Protein AF-A0A812LFG5-F1 (afdb_monomer_lite)

Structure (mmCIF, N/CA/C/O backbone):
data_AF-A0A812LFG5-F1
#
_entry.id   AF-A0A812LFG5-F1
#
loop_
_atom_site.group_PDB
_atom_site.id
_atom_site.type_symbol
_atom_site.label_atom_id
_atom_site.label_alt_id
_atom_site.label_comp_id
_atom_site.label_asym_id
_atom_site.label_entity_id
_atom_site.label_seq_id
_atom_site.pdbx_PDB_ins_code
_atom_site.Cartn_x
_atom_site.Cartn_y
_atom_site.Cartn_z
_atom_site.occupancy
_atom_site.B_iso_or_equiv
_atom_site.auth_seq_id
_atom_site.auth_comp_id
_atom_site.auth_asym_id
_atom_site.auth_atom_id
_atom_site.pdbx_PDB_model_num
ATOM 1 N N . MET A 1 1 ? -0.903 -11.755 11.082 1.00 55.03 1 MET A N 1
ATOM 2 C CA . MET A 1 1 ? -2.346 -11.405 11.137 1.00 55.03 1 MET A CA 1
ATOM 3 C C . MET A 1 1 ? -3.171 -12.310 12.060 1.00 55.03 1 MET A C 1
ATOM 5 O O . MET A 1 1 ? -3.897 -11.743 12.864 1.00 55.03 1 MET A O 1
ATOM 9 N N . CYS A 1 2 ? -3.079 -13.653 12.019 1.00 56.41 2 CYS A N 1
ATOM 10 C CA . CYS A 1 2 ? -3.835 -14.535 12.943 1.00 56.41 2 CYS A CA 1
ATOM 11 C C . CYS A 1 2 ? -3.569 -14.204 14.421 1.00 56.41 2 CYS A C 1
ATOM 13 O O . CYS A 1 2 ? -4.499 -13.906 15.158 1.00 56.41 2 CYS A O 1
ATOM 15 N N . VAL A 1 3 ? -2.292 -14.067 14.798 1.00 71.19 3 VAL A N 1
ATOM 16 C CA . VAL A 1 3 ? -1.872 -13.657 16.153 1.00 71.19 3 VAL A CA 1
ATOM 17 C C . VAL A 1 3 ? -2.497 -12.325 16.588 1.00 71.19 3 VAL A C 1
ATOM 19 O O . VAL A 1 3 ? -2.925 -12.183 17.729 1.00 71.19 3 VAL A O 1
ATOM 22 N N . ALA A 1 4 ? -2.606 -11.352 15.677 1.00 72.38 4 ALA A N 1
ATOM 23 C CA . ALA A 1 4 ? -3.245 -10.071 15.970 1.00 72.38 4 ALA A CA 1
ATOM 24 C C . ALA A 1 4 ? -4.768 -10.214 16.150 1.00 72.38 4 ALA A C 1
ATOM 26 O O . ALA A 1 4 ? -5.339 -9.564 17.025 1.00 72.38 4 ALA A O 1
ATOM 27 N N . ALA A 1 5 ? -5.424 -11.080 15.367 1.00 71.69 5 ALA A N 1
ATOM 28 C CA . ALA A 1 5 ? -6.842 -11.399 15.537 1.00 71.69 5 ALA A CA 1
ATOM 29 C C . ALA A 1 5 ? -7.100 -12.075 16.891 1.00 71.69 5 ALA A C 1
ATOM 31 O O . ALA A 1 5 ? -8.010 -11.676 17.614 1.00 71.69 5 ALA A O 1
ATOM 32 N N . ASP A 1 6 ? -6.282 -13.061 17.256 1.00 76.56 6 ASP A N 1
ATOM 33 C CA . ASP A 1 6 ? -6.432 -13.809 18.504 1.00 76.56 6 ASP A CA 1
ATOM 34 C C . ASP A 1 6 ? -6.095 -12.955 19.721 1.00 76.56 6 ASP A C 1
ATOM 36 O O . ASP A 1 6 ? -6.826 -12.989 20.709 1.00 76.56 6 ASP A O 1
ATOM 40 N N . GLY A 1 7 ? -5.057 -12.119 19.632 1.00 75.44 7 GLY A N 1
ATOM 41 C CA . GLY A 1 7 ? -4.744 -11.116 20.647 1.00 75.44 7 GLY A CA 1
ATOM 42 C C . GLY A 1 7 ? -5.908 -10.151 20.871 1.00 75.44 7 GLY A C 1
ATOM 43 O O . GLY A 1 7 ? -6.313 -9.932 22.010 1.00 75.44 7 GLY A O 1
ATOM 44 N N . TRP A 1 8 ? -6.517 -9.646 19.793 1.00 82.25 8 TRP A N 1
ATOM 45 C CA . TRP A 1 8 ? -7.682 -8.763 19.888 1.00 82.25 8 TRP A CA 1
ATOM 46 C C . TRP A 1 8 ? -8.909 -9.473 20.485 1.00 82.25 8 TRP A C 1
ATOM 48 O O . TRP A 1 8 ? -9.586 -8.913 21.346 1.00 82.25 8 TRP A O 1
ATOM 58 N N . ARG A 1 9 ? -9.192 -10.721 20.080 1.00 78.00 9 ARG A N 1
ATOM 59 C CA . ARG A 1 9 ? -10.303 -11.527 20.629 1.00 78.00 9 ARG A CA 1
ATOM 60 C C . ARG A 1 9 ? -10.118 -11.820 22.115 1.00 78.00 9 ARG A C 1
ATOM 62 O O . ARG A 1 9 ? -11.079 -11.700 22.876 1.00 78.00 9 ARG A O 1
ATOM 69 N N . LYS A 1 10 ? -8.896 -12.172 22.526 1.00 77.62 10 LYS A N 1
ATOM 70 C CA . LYS A 1 10 ? -8.537 -12.368 23.934 1.00 77.62 10 LYS A CA 1
ATOM 71 C C . LYS A 1 10 ? -8.778 -11.083 24.714 1.00 77.62 10 LYS A C 1
ATOM 73 O O . LYS A 1 10 ? -9.562 -11.116 25.649 1.00 77.62 10 LYS A O 1
ATOM 78 N N . LEU A 1 11 ? -8.239 -9.951 24.255 1.00 73.50 11 LEU A N 1
ATOM 79 C CA . LEU A 1 11 ? -8.391 -8.654 24.924 1.00 73.50 11 LEU A CA 1
ATOM 80 C C . LEU A 1 11 ? -9.858 -8.215 25.045 1.00 73.50 11 LEU A C 1
ATOM 82 O O . LEU A 1 11 ? -10.269 -7.740 26.095 1.00 73.50 11 LEU A O 1
ATOM 86 N N . LYS A 1 12 ? -10.679 -8.452 24.014 1.00 76.38 12 LYS A N 1
ATOM 87 C CA . LYS A 1 12 ? -12.131 -8.219 24.080 1.00 76.38 12 LYS A CA 1
ATOM 88 C C . LYS A 1 12 ? -12.819 -9.073 25.156 1.00 76.38 12 LYS A C 1
ATOM 90 O O . LYS A 1 12 ? -13.809 -8.631 25.729 1.00 76.38 12 LYS A O 1
ATOM 95 N N . THR A 1 13 ? -12.329 -10.289 25.390 1.00 76.00 13 THR A N 1
ATOM 96 C CA . THR A 1 13 ? -12.922 -11.246 26.336 1.00 76.00 13 THR A CA 1
ATOM 97 C C . THR A 1 13 ? -12.452 -10.995 27.768 1.00 76.00 13 THR A C 1
ATOM 99 O O . THR A 1 13 ? -13.263 -11.048 28.684 1.00 76.00 13 THR A O 1
ATOM 102 N N . THR A 1 14 ? -11.163 -10.707 27.973 1.00 75.38 14 THR A N 1
ATOM 103 C CA . THR A 1 14 ? -10.578 -10.510 29.308 1.00 75.38 14 THR A CA 1
ATOM 104 C C . THR A 1 14 ? -10.670 -9.071 29.803 1.00 75.38 14 THR A C 1
ATOM 106 O O . THR A 1 14 ? -10.939 -8.856 30.979 1.00 75.38 14 THR A O 1
ATOM 109 N N . GLU A 1 15 ? -10.449 -8.076 28.942 1.00 76.38 15 GLU A N 1
ATOM 110 C CA . GLU A 1 15 ? -10.321 -6.668 29.342 1.00 76.38 15 GLU A CA 1
ATOM 111 C C . GLU A 1 15 ? -10.946 -5.718 28.298 1.00 76.38 15 GLU A C 1
ATOM 113 O O . GLU A 1 15 ? -10.249 -4.899 27.690 1.00 76.38 15 GLU A O 1
ATOM 118 N N . PRO A 1 16 ? -12.276 -5.775 28.083 1.00 72.50 16 PRO A N 1
ATOM 119 C CA . PRO A 1 16 ? -12.941 -5.010 27.026 1.00 72.50 16 PRO A CA 1
ATOM 120 C C . PRO A 1 16 ? -12.757 -3.491 27.156 1.00 72.50 16 PRO A C 1
ATOM 122 O O . PRO A 1 16 ? -12.823 -2.787 26.154 1.00 72.50 16 PRO A O 1
ATOM 125 N N . GLN A 1 17 ? -12.485 -2.980 28.362 1.00 75.00 17 GLN A N 1
ATOM 126 C CA . GLN A 1 17 ? -12.254 -1.550 28.598 1.00 75.00 17 GLN A CA 1
ATOM 127 C C . GLN A 1 17 ? -10.927 -1.033 28.027 1.00 75.00 17 GLN A C 1
ATOM 129 O O . GLN A 1 17 ? -10.795 0.161 27.786 1.00 75.00 17 GLN A O 1
ATOM 134 N N . LYS A 1 18 ? -9.951 -1.915 27.770 1.00 72.94 18 LYS A N 1
ATOM 135 C CA . LYS A 1 18 ? -8.677 -1.542 27.131 1.00 72.94 18 LYS A CA 1
ATOM 136 C C . LYS A 1 18 ? -8.757 -1.550 25.602 1.00 72.94 18 LYS A C 1
ATOM 138 O O . LYS A 1 18 ? -7.762 -1.288 24.930 1.00 72.94 18 LYS A O 1
ATOM 143 N N . LEU A 1 19 ? -9.920 -1.885 25.041 1.00 70.31 19 LEU A N 1
ATOM 144 C CA . LEU A 1 19 ? -10.122 -1.978 23.605 1.00 70.31 19 LEU A CA 1
ATOM 145 C C . LEU A 1 19 ? -10.311 -0.577 23.008 1.00 70.31 19 LEU A C 1
ATOM 147 O O . LEU A 1 19 ? -11.408 -0.030 22.991 1.00 70.31 19 LEU A O 1
ATOM 151 N N . ASP A 1 20 ? -9.225 -0.009 22.497 1.00 73.00 20 ASP A N 1
ATOM 152 C CA . ASP A 1 20 ? -9.197 1.338 21.921 1.00 73.00 20 ASP A CA 1
ATOM 153 C C . ASP A 1 20 ? -9.770 1.413 20.495 1.00 73.00 20 ASP A C 1
ATOM 155 O O . ASP A 1 20 ? -10.145 2.486 20.021 1.00 73.00 20 ASP A O 1
ATOM 159 N N . ARG A 1 21 ? -9.841 0.277 19.787 1.00 77.44 21 ARG A N 1
ATOM 160 C CA . ARG A 1 21 ? -10.231 0.233 18.371 1.00 77.44 21 ARG A CA 1
ATOM 161 C C . ARG A 1 21 ? -10.881 -1.088 17.942 1.00 77.44 21 ARG A C 1
ATOM 163 O O . ARG A 1 21 ? -10.607 -2.151 18.511 1.00 77.44 21 ARG A O 1
ATOM 170 N N . PRO A 1 22 ? -11.716 -1.067 16.885 1.00 85.31 22 PRO A N 1
ATOM 171 C CA . PRO A 1 22 ? -12.345 -2.275 16.363 1.00 85.31 22 PRO A CA 1
ATOM 172 C C . PRO A 1 22 ? -11.326 -3.204 15.678 1.00 85.31 22 PRO A C 1
ATOM 174 O O . PRO A 1 22 ? -10.362 -2.740 15.071 1.00 85.31 22 PRO A O 1
ATOM 177 N N . MET A 1 23 ? -11.599 -4.517 15.674 1.00 85.81 23 MET A N 1
ATOM 178 C CA . MET A 1 23 ? -10.713 -5.558 15.116 1.00 85.81 23 MET A CA 1
ATOM 179 C C . MET A 1 23 ? -10.249 -5.255 13.688 1.00 85.81 23 MET A C 1
ATOM 181 O O . MET A 1 23 ? -9.087 -5.465 13.352 1.00 85.81 23 MET A O 1
ATOM 185 N N . ARG A 1 24 ? -11.151 -4.717 12.855 1.00 89.56 24 ARG A N 1
ATOM 186 C CA . ARG A 1 24 ? -10.855 -4.316 11.472 1.00 89.56 24 ARG A CA 1
ATOM 187 C C . ARG A 1 24 ? -9.682 -3.335 11.390 1.00 89.56 24 ARG A C 1
ATOM 189 O O . ARG A 1 24 ? -8.804 -3.516 10.556 1.00 89.56 24 ARG A O 1
ATOM 196 N N . ALA A 1 25 ? -9.637 -2.346 12.284 1.00 91.00 25 ALA A N 1
ATOM 197 C CA . ALA A 1 25 ? -8.566 -1.359 12.328 1.00 91.00 25 ALA A CA 1
ATOM 198 C C . ALA A 1 25 ? -7.270 -1.990 12.852 1.00 91.00 25 ALA A C 1
ATOM 200 O O . ALA A 1 25 ? -6.209 -1.749 12.290 1.00 91.00 25 ALA A O 1
ATOM 201 N N . SER A 1 26 ? -7.342 -2.855 13.870 1.00 89.12 26 SER A N 1
ATOM 202 C CA . SER A 1 26 ? -6.165 -3.564 14.392 1.00 89.12 26 SER A CA 1
ATOM 203 C C . SER A 1 26 ? -5.504 -4.465 13.346 1.00 89.12 26 SER A C 1
ATOM 205 O O . SER A 1 26 ? -4.283 -4.449 13.209 1.00 89.12 26 SER A O 1
ATOM 207 N N . LEU A 1 27 ? -6.294 -5.227 12.582 1.00 90.69 27 LEU A N 1
ATOM 208 C CA . LEU A 1 27 ? -5.778 -6.094 11.519 1.00 90.69 27 LEU A CA 1
ATOM 209 C C . LEU A 1 27 ? -5.175 -5.286 10.369 1.00 90.69 27 LEU A C 1
ATOM 211 O O . LEU A 1 27 ? -4.102 -5.635 9.882 1.00 90.69 27 LEU A O 1
ATOM 215 N N . PHE A 1 28 ? -5.831 -4.192 9.979 1.00 93.88 28 PHE A N 1
ATOM 216 C CA . PHE A 1 28 ? -5.330 -3.285 8.951 1.00 93.88 28 PHE A CA 1
ATOM 217 C C . PHE A 1 28 ? -3.993 -2.656 9.371 1.00 93.88 28 PHE A C 1
ATOM 219 O O . PHE A 1 28 ? -3.032 -2.685 8.607 1.00 93.88 28 PHE A O 1
ATOM 226 N N . VAL A 1 29 ? -3.899 -2.165 10.614 1.00 93.19 29 VAL A N 1
ATOM 227 C CA . VAL A 1 29 ? -2.646 -1.639 11.179 1.00 93.19 29 VAL A CA 1
ATOM 228 C C . VAL A 1 29 ? -1.560 -2.707 11.187 1.00 93.19 29 VAL A C 1
ATOM 230 O O . VAL A 1 29 ? -0.458 -2.439 10.727 1.00 93.19 29 VAL A O 1
ATOM 233 N N . CYS A 1 30 ? -1.862 -3.921 11.655 1.00 91.62 30 CYS A N 1
ATOM 234 C CA . CYS A 1 30 ? -0.898 -5.022 11.677 1.00 91.62 30 CYS A CA 1
ATOM 235 C C . CYS A 1 30 ? -0.336 -5.320 10.280 1.00 91.62 30 CYS A C 1
ATOM 237 O O . CYS A 1 30 ? 0.871 -5.478 10.135 1.00 91.62 30 CYS A O 1
ATOM 239 N N . PHE A 1 31 ? -1.191 -5.356 9.255 1.00 94.31 31 PHE A N 1
ATOM 240 C CA . PHE A 1 31 ? -0.769 -5.621 7.883 1.00 94.31 31 PHE A CA 1
ATOM 241 C C . PHE A 1 31 ? 0.147 -4.522 7.321 1.00 94.31 31 PHE A C 1
ATOM 243 O O . PHE A 1 31 ? 1.245 -4.810 6.850 1.00 94.31 31 PHE A O 1
ATOM 250 N N . PHE A 1 32 ? -0.278 -3.257 7.382 1.00 96.69 32 PHE A N 1
ATOM 251 C CA . PHE A 1 32 ? 0.490 -2.164 6.777 1.00 96.69 32 PHE A CA 1
ATOM 252 C C . PHE A 1 32 ? 1.727 -1.768 7.596 1.00 96.69 32 PHE A C 1
ATOM 254 O O . PHE A 1 32 ? 2.712 -1.322 7.012 1.00 96.69 32 PHE A O 1
ATOM 261 N N . ALA A 1 33 ? 1.725 -1.981 8.916 1.00 95.31 33 ALA A N 1
ATOM 262 C CA . ALA A 1 33 ? 2.919 -1.811 9.744 1.00 95.31 33 ALA A CA 1
ATOM 263 C C . ALA A 1 33 ? 3.983 -2.875 9.431 1.00 95.31 33 ALA A C 1
ATOM 265 O O . ALA A 1 33 ? 5.165 -2.548 9.371 1.00 95.31 33 ALA A O 1
ATOM 266 N N . GLU A 1 34 ? 3.574 -4.120 9.166 1.00 95.75 34 GLU A N 1
ATOM 267 C CA . GLU A 1 34 ? 4.489 -5.180 8.724 1.00 95.75 34 GLU A CA 1
ATOM 268 C C . GLU A 1 34 ? 5.135 -4.830 7.377 1.00 95.75 34 GLU A C 1
ATOM 270 O O . GLU A 1 34 ? 6.352 -4.928 7.225 1.00 95.75 34 GLU A O 1
ATOM 275 N N . LEU A 1 35 ? 4.346 -4.351 6.408 1.00 97.25 35 LEU A N 1
ATOM 276 C CA . LEU A 1 35 ? 4.882 -3.880 5.129 1.00 97.25 35 LEU A CA 1
ATOM 277 C C . LEU A 1 35 ? 5.872 -2.721 5.316 1.00 97.25 35 LEU A C 1
ATOM 279 O O . LEU A 1 35 ? 6.956 -2.737 4.734 1.00 97.25 35 LEU A O 1
ATOM 283 N N . GLN A 1 36 ? 5.530 -1.742 6.160 1.00 97.06 36 GLN A N 1
ATOM 284 C CA . GLN A 1 36 ? 6.410 -0.616 6.473 1.00 97.06 36 GLN A CA 1
ATOM 285 C C . GLN A 1 36 ? 7.735 -1.082 7.097 1.00 97.06 36 GLN A C 1
ATOM 287 O O . GLN A 1 36 ? 8.798 -0.578 6.732 1.00 97.06 36 GLN A O 1
ATOM 292 N N . ALA A 1 37 ? 7.685 -2.051 8.015 1.00 96.12 37 ALA A N 1
ATOM 293 C CA . ALA A 1 37 ? 8.871 -2.630 8.637 1.00 96.12 37 ALA A CA 1
ATOM 294 C C . ALA A 1 37 ? 9.760 -3.352 7.612 1.00 96.12 37 ALA A C 1
ATOM 296 O O . ALA A 1 37 ? 10.973 -3.141 7.605 1.00 96.12 37 ALA A O 1
ATOM 297 N N . ARG A 1 38 ? 9.170 -4.143 6.702 1.00 96.38 38 ARG A N 1
ATOM 298 C CA . ARG A 1 38 ? 9.920 -4.840 5.642 1.00 96.38 38 ARG A CA 1
ATOM 299 C C . ARG A 1 38 ? 10.579 -3.882 4.658 1.00 96.38 38 AR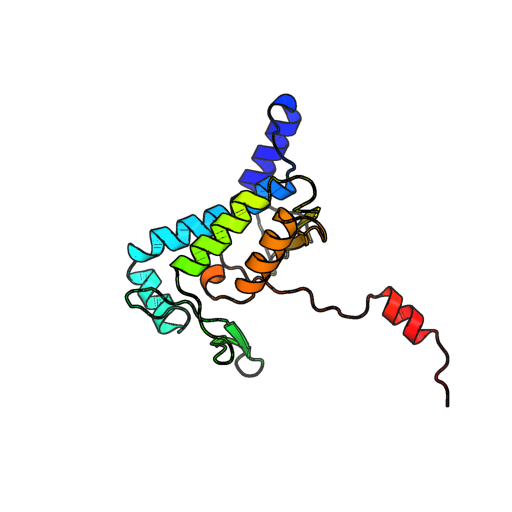G A C 1
ATOM 301 O O . ARG A 1 38 ? 11.730 -4.112 4.311 1.00 96.38 38 ARG A O 1
ATOM 308 N N . LEU A 1 39 ? 9.893 -2.809 4.260 1.00 95.56 39 LEU A N 1
ATOM 309 C CA . LEU A 1 39 ? 10.467 -1.771 3.395 1.00 95.56 39 LEU A CA 1
ATOM 310 C C . LEU A 1 39 ? 11.703 -1.129 4.030 1.00 95.56 39 LEU A C 1
ATOM 312 O O . LEU A 1 39 ? 12.751 -1.059 3.400 1.00 95.56 39 LEU A O 1
ATOM 316 N N . ARG A 1 40 ? 11.608 -0.727 5.303 1.00 94.88 40 ARG A N 1
ATOM 317 C CA . ARG A 1 40 ? 12.735 -0.116 6.028 1.00 94.88 40 ARG A CA 1
ATOM 318 C C . ARG A 1 40 ? 13.908 -1.075 6.219 1.00 94.88 40 ARG A C 1
ATOM 320 O O . ARG A 1 40 ? 15.054 -0.654 6.158 1.00 94.88 40 ARG A O 1
ATOM 327 N N . ALA A 1 41 ? 13.632 -2.356 6.449 1.00 94.06 41 ALA A N 1
ATOM 328 C CA . ALA A 1 41 ? 14.673 -3.366 6.617 1.00 94.06 41 ALA A CA 1
ATOM 329 C C . ALA A 1 41 ? 15.315 -3.803 5.287 1.00 94.06 41 ALA A C 1
ATOM 331 O O . ALA A 1 41 ? 16.375 -4.426 5.309 1.00 94.06 41 ALA A O 1
ATOM 332 N N . LEU A 1 42 ? 14.699 -3.500 4.139 1.00 91.56 42 LEU A N 1
ATOM 333 C CA . LEU A 1 42 ? 15.154 -3.990 2.838 1.00 91.56 42 LEU A CA 1
ATOM 334 C C . LEU A 1 42 ? 16.542 -3.458 2.465 1.00 91.56 42 LEU A C 1
ATOM 336 O O . LEU A 1 42 ? 17.337 -4.192 1.894 1.00 91.56 42 LEU A O 1
ATOM 340 N N . GLU A 1 43 ? 16.859 -2.218 2.844 1.00 83.25 43 GLU A N 1
ATOM 341 C CA . GLU A 1 43 ? 18.160 -1.592 2.559 1.00 83.25 43 GLU A CA 1
ATOM 342 C C . GLU A 1 43 ? 19.338 -2.365 3.175 1.00 83.25 43 GLU A C 1
ATOM 344 O O . GLU A 1 43 ? 20.432 -2.360 2.623 1.00 83.25 43 GLU A O 1
ATOM 349 N N . SER A 1 44 ? 19.105 -3.086 4.276 1.00 87.75 44 SER A N 1
ATOM 350 C CA . SER A 1 44 ? 20.108 -3.947 4.923 1.00 87.75 44 SER A CA 1
ATOM 351 C C . SER A 1 44 ? 20.185 -5.379 4.372 1.00 87.75 44 SER A C 1
ATOM 353 O O . SER A 1 44 ? 20.969 -6.181 4.875 1.00 87.75 44 SER A O 1
A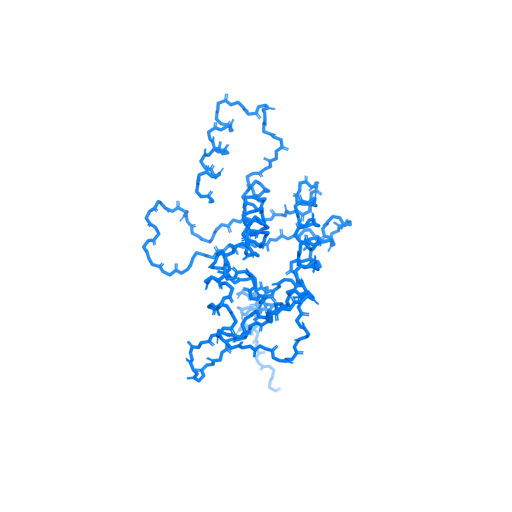TOM 355 N N . LYS A 1 45 ? 19.367 -5.733 3.372 1.00 91.75 45 LYS A N 1
ATOM 356 C CA . LYS A 1 45 ? 19.242 -7.099 2.839 1.00 91.75 45 LYS A CA 1
ATOM 357 C C . LYS A 1 45 ? 19.593 -7.154 1.355 1.00 91.75 45 LYS A C 1
ATOM 359 O O . LYS A 1 45 ? 18.714 -7.258 0.500 1.00 91.75 45 LYS A O 1
ATOM 364 N N . ASP A 1 46 ? 20.888 -7.126 1.053 1.00 90.06 46 ASP A N 1
ATOM 365 C CA . ASP A 1 46 ? 21.379 -7.091 -0.330 1.00 90.06 46 ASP A CA 1
ATOM 366 C C . ASP A 1 46 ? 20.881 -8.260 -1.196 1.00 90.06 46 ASP A C 1
ATOM 368 O O . ASP A 1 46 ? 20.556 -8.048 -2.362 1.00 90.06 46 ASP A O 1
ATOM 372 N N . GLU A 1 47 ? 20.752 -9.471 -0.641 1.00 92.62 47 GLU A N 1
ATOM 373 C CA . GLU A 1 47 ? 20.221 -10.624 -1.385 1.00 92.62 47 GLU A CA 1
ATOM 374 C C . GLU A 1 47 ? 18.758 -10.437 -1.809 1.00 92.62 47 GLU A C 1
ATOM 376 O O . GLU A 1 47 ? 18.379 -10.810 -2.920 1.00 92.62 47 GLU A O 1
ATOM 381 N N . ASP A 1 48 ? 17.928 -9.859 -0.937 1.00 91.94 48 ASP A N 1
ATOM 382 C CA . ASP A 1 48 ? 16.521 -9.591 -1.242 1.00 91.94 48 ASP A CA 1
ATOM 383 C C . ASP A 1 48 ? 16.413 -8.460 -2.272 1.00 91.94 48 ASP A C 1
ATOM 385 O O . ASP A 1 48 ? 15.642 -8.561 -3.226 1.00 91.94 48 ASP A O 1
ATOM 389 N N . VAL A 1 49 ? 17.236 -7.414 -2.135 1.00 94.38 49 VAL A N 1
ATOM 390 C CA . VAL A 1 49 ? 17.328 -6.322 -3.116 1.00 94.38 49 VAL A CA 1
ATOM 391 C C . VAL A 1 49 ? 17.740 -6.853 -4.490 1.00 94.38 49 VAL A C 1
ATOM 393 O O . VAL A 1 49 ? 17.120 -6.481 -5.487 1.00 94.38 49 VAL A O 1
ATOM 396 N N . ALA A 1 50 ? 18.744 -7.732 -4.556 1.00 94.69 50 ALA A N 1
ATOM 397 C CA . ALA A 1 50 ? 19.208 -8.328 -5.806 1.00 94.69 50 ALA A CA 1
ATOM 398 C C . ALA A 1 50 ? 18.086 -9.117 -6.494 1.00 94.69 50 ALA A C 1
ATOM 400 O O . ALA A 1 50 ? 17.762 -8.831 -7.641 1.00 94.69 50 ALA A O 1
ATOM 401 N N . LYS A 1 51 ? 17.394 -10.003 -5.763 1.00 94.62 51 LYS A N 1
ATOM 402 C CA . LYS A 1 51 ? 16.255 -10.773 -6.299 1.00 94.62 51 LYS A CA 1
ATOM 403 C C . LYS A 1 51 ? 15.144 -9.874 -6.844 1.00 94.62 51 LYS A C 1
ATOM 405 O O . LYS A 1 51 ? 14.607 -10.131 -7.916 1.00 94.62 51 LYS A O 1
ATOM 410 N N . LEU A 1 52 ? 14.783 -8.816 -6.116 1.00 95.19 52 LEU A N 1
ATOM 411 C CA . LEU A 1 52 ? 13.745 -7.874 -6.552 1.00 95.19 52 LEU A CA 1
ATOM 412 C C . LEU A 1 52 ? 14.174 -7.056 -7.778 1.00 95.19 52 LEU A C 1
ATOM 414 O O . LEU A 1 52 ? 13.325 -6.689 -8.592 1.00 95.19 52 LEU A O 1
ATOM 418 N N . THR A 1 53 ? 15.474 -6.789 -7.907 1.00 95.62 53 THR A N 1
ATOM 419 C CA . THR A 1 53 ? 16.055 -6.104 -9.066 1.00 95.62 53 THR A CA 1
ATOM 420 C C . THR A 1 53 ? 16.075 -7.016 -10.290 1.00 95.62 53 THR A C 1
ATOM 422 O O . THR A 1 53 ? 15.650 -6.588 -11.360 1.00 95.62 53 THR A O 1
ATOM 425 N N . ASP A 1 54 ? 16.456 -8.286 -10.129 1.00 95.00 54 ASP A N 1
ATOM 426 C CA . ASP A 1 54 ? 16.437 -9.293 -11.200 1.00 95.00 54 ASP A CA 1
ATOM 427 C C . ASP A 1 54 ? 15.018 -9.521 -11.746 1.00 95.00 54 ASP A C 1
ATOM 429 O O . ASP A 1 54 ? 14.822 -9.712 -12.945 1.00 95.00 54 ASP A O 1
ATOM 433 N N . LEU A 1 55 ? 14.005 -9.440 -10.876 1.00 93.75 55 LEU A N 1
ATOM 434 C CA . LEU A 1 55 ? 12.590 -9.492 -11.258 1.00 93.75 55 LEU A CA 1
ATOM 435 C C . LEU A 1 55 ? 12.079 -8.192 -11.912 1.00 93.75 55 LEU A C 1
ATOM 437 O O . LEU A 1 55 ? 10.942 -8.147 -12.386 1.00 93.75 55 LEU A O 1
ATOM 441 N N . GLY A 1 56 ? 12.874 -7.118 -11.909 1.00 94.44 56 GLY A N 1
ATOM 442 C CA . GLY A 1 56 ? 12.494 -5.792 -12.407 1.00 94.44 56 GLY A CA 1
ATOM 443 C C . GLY A 1 56 ? 11.470 -5.059 -11.532 1.00 94.44 56 GLY A C 1
ATOM 444 O O . GLY A 1 56 ? 10.865 -4.081 -11.964 1.00 94.44 56 GLY A O 1
ATOM 445 N N . TRP A 1 57 ? 11.226 -5.529 -10.308 1.00 95.88 57 TRP A N 1
ATOM 446 C CA . TRP A 1 57 ? 10.227 -4.960 -9.392 1.00 95.88 57 TRP A CA 1
ATOM 447 C C . TRP A 1 57 ? 10.747 -3.726 -8.656 1.00 95.88 57 TRP A C 1
ATOM 449 O O . TRP A 1 57 ? 9.973 -2.826 -8.317 1.00 95.88 57 TRP A O 1
ATOM 459 N N . LEU A 1 58 ? 12.056 -3.702 -8.428 1.00 96.44 58 LEU A N 1
ATOM 460 C CA . LEU A 1 58 ? 12.792 -2.649 -7.751 1.00 96.44 58 LEU A CA 1
ATOM 461 C C . LEU A 1 58 ? 13.948 -2.201 -8.648 1.00 96.44 58 LEU A C 1
ATOM 463 O O . LEU A 1 58 ? 14.722 -3.029 -9.115 1.00 96.44 58 LEU A O 1
ATOM 467 N N . ALA A 1 59 ? 14.111 -0.898 -8.834 1.00 94.62 59 ALA A N 1
ATOM 468 C CA . ALA A 1 59 ? 15.342 -0.331 -9.365 1.00 94.62 59 ALA A CA 1
ATOM 469 C C . ALA A 1 59 ? 16.233 0.126 -8.198 1.00 94.62 59 ALA A C 1
ATOM 471 O O . ALA A 1 59 ? 15.838 0.983 -7.397 1.00 94.62 59 ALA A O 1
ATOM 472 N N . LYS A 1 60 ? 17.435 -0.461 -8.097 1.00 87.50 60 LYS A N 1
ATOM 473 C CA . LYS A 1 60 ? 18.451 -0.095 -7.098 1.00 87.50 60 LYS A CA 1
ATOM 474 C C . LYS A 1 60 ? 19.091 1.244 -7.494 1.00 87.50 60 LYS A C 1
ATOM 476 O O . LYS A 1 60 ? 19.693 1.359 -8.555 1.00 87.50 60 LYS A O 1
ATOM 481 N N . GLY A 1 61 ? 18.974 2.249 -6.633 1.00 80.19 61 GLY A N 1
ATOM 482 C CA . GLY A 1 61 ? 19.564 3.581 -6.799 1.00 80.19 61 GLY A CA 1
ATOM 483 C C . GLY A 1 61 ? 19.204 4.481 -5.612 1.00 80.19 61 GLY A C 1
ATOM 484 O O . GLY A 1 61 ? 18.393 4.077 -4.786 1.00 80.19 61 GLY A O 1
ATOM 485 N N . PRO A 1 62 ? 19.803 5.670 -5.456 1.00 80.50 62 PRO A N 1
ATOM 486 C CA . PRO A 1 62 ? 19.300 6.681 -4.535 1.00 80.50 62 PRO A CA 1
ATOM 487 C C . PRO A 1 62 ? 18.322 7.609 -5.288 1.00 80.50 62 PRO A C 1
ATOM 489 O O . PRO A 1 62 ? 18.783 8.452 -6.058 1.00 80.50 62 PRO A O 1
ATOM 492 N N . PRO A 1 63 ? 16.990 7.500 -5.104 1.00 88.69 63 PRO A N 1
ATOM 493 C CA . PRO A 1 63 ? 16.252 6.626 -4.182 1.00 88.69 63 PRO A CA 1
ATOM 494 C C . PRO A 1 63 ? 15.888 5.252 -4.776 1.00 88.69 63 PRO A C 1
ATOM 496 O O . PRO A 1 63 ? 15.894 5.068 -5.991 1.00 88.69 63 PRO A O 1
ATOM 499 N N . PHE A 1 64 ? 15.524 4.294 -3.913 1.00 94.56 64 PHE A N 1
ATOM 500 C CA . PHE A 1 64 ? 14.884 3.043 -4.335 1.00 94.56 64 PHE A CA 1
ATOM 501 C C . PHE A 1 64 ? 13.550 3.347 -5.012 1.00 94.56 64 PHE A C 1
ATOM 503 O O . PHE A 1 64 ? 12.743 4.112 -4.474 1.00 94.56 64 PHE A O 1
ATOM 510 N N . VAL A 1 65 ? 13.314 2.726 -6.168 1.00 97.00 65 VAL A N 1
ATOM 511 C CA . VAL A 1 65 ? 12.133 2.967 -7.005 1.00 97.00 65 VAL A CA 1
ATOM 512 C C . VAL A 1 65 ? 11.408 1.652 -7.287 1.00 97.00 65 VAL A C 1
ATOM 514 O O . VAL A 1 65 ? 12.002 0.689 -7.761 1.00 97.00 65 VAL A O 1
ATOM 517 N N . TRP A 1 66 ? 10.110 1.621 -7.000 1.00 97.88 66 TRP A N 1
ATOM 518 C CA . TRP A 1 66 ? 9.246 0.448 -7.054 1.00 97.88 66 TRP A CA 1
ATOM 519 C C . TRP A 1 66 ? 8.273 0.522 -8.222 1.00 97.88 66 TRP A C 1
ATOM 521 O O . TRP A 1 66 ? 7.442 1.434 -8.311 1.00 97.88 66 TRP A O 1
ATOM 531 N N . HIS A 1 67 ? 8.328 -0.487 -9.081 1.00 98.00 67 HIS A N 1
ATOM 532 C CA . HIS A 1 67 ? 7.478 -0.577 -10.257 1.00 98.00 67 HIS A CA 1
ATOM 533 C C . HIS A 1 67 ? 6.069 -1.081 -9.930 1.00 98.00 67 HIS A C 1
ATOM 535 O O . HIS A 1 67 ? 5.809 -1.702 -8.896 1.00 98.00 67 HIS A O 1
ATOM 541 N N . PHE A 1 68 ? 5.135 -0.811 -10.839 1.00 97.88 68 PHE A N 1
ATOM 542 C CA . PHE A 1 68 ? 3.810 -1.417 -10.818 1.00 97.88 68 PHE A CA 1
ATOM 543 C C . PHE A 1 68 ? 3.821 -2.725 -11.596 1.00 97.88 68 PHE A C 1
ATOM 545 O O . PHE A 1 68 ? 4.601 -2.895 -12.529 1.00 97.88 68 PHE A O 1
ATOM 552 N N . LEU A 1 69 ? 2.945 -3.647 -11.209 1.00 96.44 69 LEU A N 1
ATOM 553 C CA . LEU A 1 69 ? 2.807 -4.950 -11.841 1.00 96.44 69 LEU A CA 1
ATOM 554 C C . LEU A 1 69 ? 1.459 -5.063 -12.548 1.00 96.44 69 LEU A C 1
ATOM 556 O O . LEU A 1 69 ? 0.432 -4.601 -12.048 1.00 96.44 69 LEU A O 1
ATOM 560 N N . LYS A 1 70 ? 1.439 -5.760 -13.677 1.00 94.44 70 LYS A N 1
ATOM 561 C CA . LYS A 1 70 ? 0.214 -6.201 -14.341 1.00 94.44 70 LYS A CA 1
ATOM 562 C C . LYS A 1 70 ? 0.304 -7.684 -14.651 1.00 94.44 70 LYS A C 1
ATOM 564 O O . LYS A 1 70 ? 1.379 -8.212 -14.916 1.00 94.44 70 LYS A O 1
ATOM 569 N N . TRP A 1 71 ? -0.845 -8.345 -14.616 1.00 91.12 71 TRP A N 1
ATOM 570 C CA . TRP A 1 71 ? -0.941 -9.732 -15.041 1.00 91.12 71 TRP A CA 1
ATOM 571 C C . TRP A 1 71 ? -0.824 -9.816 -16.559 1.00 91.12 71 TRP A C 1
ATOM 573 O O . TRP A 1 71 ? -1.587 -9.156 -17.269 1.00 91.12 71 TRP A O 1
ATOM 583 N N . ASP A 1 72 ? 0.097 -10.643 -17.035 1.00 91.94 72 ASP A N 1
ATOM 584 C CA . ASP A 1 72 ? 0.177 -11.040 -18.429 1.00 91.94 72 ASP A CA 1
ATOM 585 C C . ASP A 1 72 ? -0.390 -12.453 -18.609 1.00 91.94 72 ASP A C 1
ATOM 587 O O . ASP A 1 72 ? 0.078 -13.425 -18.015 1.00 91.94 72 ASP A O 1
ATOM 591 N N . ALA A 1 73 ? -1.423 -12.56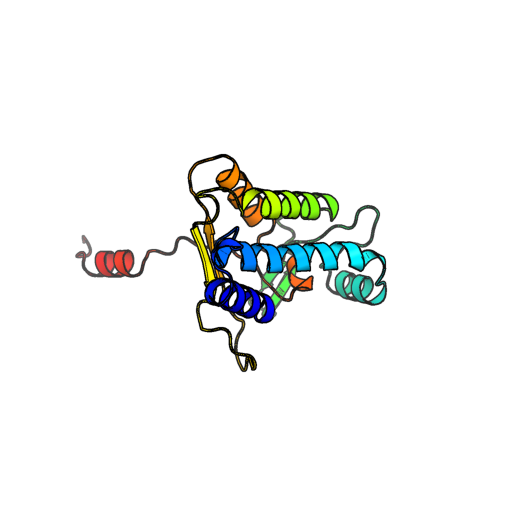5 -19.445 1.00 91.25 73 ALA A N 1
ATOM 592 C CA . ALA A 1 73 ? -2.108 -13.830 -19.682 1.00 91.25 73 ALA A CA 1
ATOM 593 C C . ALA A 1 73 ? -1.280 -14.801 -20.534 1.00 91.25 73 ALA A C 1
ATOM 595 O O . ALA A 1 73 ? -1.490 -16.007 -20.426 1.00 91.25 73 ALA A O 1
ATOM 596 N N . ALA A 1 74 ? -0.352 -14.310 -21.361 1.00 91.75 74 ALA A N 1
ATOM 597 C CA . ALA A 1 74 ? 0.476 -15.171 -22.200 1.00 91.75 74 ALA A CA 1
ATOM 598 C C . ALA A 1 74 ? 1.543 -15.902 -21.373 1.00 91.75 74 ALA A C 1
ATOM 600 O O . ALA A 1 74 ? 1.667 -17.120 -21.460 1.00 91.75 74 ALA A O 1
ATOM 601 N N . SER A 1 75 ? 2.267 -15.170 -20.524 1.00 88.94 75 SER A N 1
ATOM 602 C CA . SER A 1 75 ? 3.276 -15.733 -19.616 1.00 88.94 75 SER A CA 1
ATOM 603 C C . SER A 1 75 ? 2.708 -16.303 -18.316 1.00 88.94 75 SER A C 1
ATOM 605 O O . SER A 1 75 ? 3.457 -16.912 -17.556 1.00 88.94 75 SER A O 1
ATOM 607 N N . GLN A 1 76 ? 1.409 -16.106 -18.043 1.00 88.94 76 GLN A N 1
ATOM 608 C CA . GLN A 1 76 ? 0.760 -16.484 -16.780 1.00 88.94 76 GLN A CA 1
ATOM 609 C C . GLN A 1 76 ? 1.546 -15.960 -15.567 1.00 88.94 76 GLN A C 1
ATOM 611 O O . GLN A 1 76 ? 1.769 -16.668 -14.582 1.00 88.94 76 GLN A O 1
ATOM 616 N N . SER A 1 77 ? 2.009 -14.712 -15.659 1.00 88.25 77 SER A N 1
ATOM 617 C CA . SER A 1 77 ? 2.881 -14.113 -14.655 1.00 88.25 77 SER A CA 1
ATOM 618 C C . SER A 1 77 ? 2.619 -12.618 -14.477 1.00 88.25 77 SER A C 1
ATOM 620 O O . SER A 1 77 ? 1.987 -11.961 -15.307 1.00 88.25 77 SER A O 1
ATOM 622 N N . ASN A 1 78 ? 3.081 -12.069 -13.351 1.00 90.00 78 ASN A N 1
ATOM 623 C CA . ASN A 1 78 ? 3.108 -10.624 -13.158 1.00 90.00 78 ASN A CA 1
ATOM 624 C C . ASN A 1 78 ? 4.341 -10.045 -13.854 1.00 90.00 78 ASN A C 1
ATOM 626 O O . ASN A 1 78 ? 5.466 -10.391 -13.502 1.00 90.00 78 ASN A O 1
ATOM 630 N N . ILE A 1 79 ? 4.112 -9.116 -14.775 1.00 93.94 79 ILE A N 1
ATOM 631 C CA . ILE A 1 79 ? 5.156 -8.355 -15.462 1.00 93.94 79 ILE A CA 1
ATOM 632 C C . ILE A 1 79 ? 5.109 -6.886 -15.042 1.00 93.94 79 ILE A C 1
ATOM 634 O O . ILE A 1 79 ? 4.087 -6.400 -14.549 1.00 93.94 79 ILE A O 1
ATOM 638 N N . VAL A 1 80 ? 6.201 -6.161 -15.270 1.00 96.19 80 VAL A N 1
ATOM 639 C CA . VAL A 1 80 ? 6.267 -4.718 -15.019 1.00 96.19 80 VAL A CA 1
ATOM 640 C C . VAL A 1 80 ? 5.274 -3.970 -15.915 1.00 96.19 80 VAL A C 1
ATOM 642 O O . VAL A 1 80 ? 5.224 -4.149 -17.135 1.00 96.19 80 VAL A O 1
ATOM 645 N N . ASP A 1 81 ? 4.467 -3.111 -15.301 1.00 95.88 81 ASP A N 1
ATOM 646 C CA . ASP A 1 81 ? 3.554 -2.205 -15.982 1.00 95.88 81 ASP A CA 1
ATOM 647 C C . ASP A 1 81 ? 4.243 -0.869 -16.269 1.00 95.88 81 ASP A C 1
ATOM 649 O O . ASP A 1 81 ? 4.274 0.034 -15.435 1.00 95.88 81 ASP A O 1
ATOM 653 N N . THR A 1 82 ? 4.771 -0.734 -17.483 1.00 93.81 82 THR A N 1
ATOM 654 C CA . THR A 1 82 ? 5.439 0.485 -17.959 1.00 93.81 82 THR A CA 1
ATOM 655 C C . THR A 1 82 ? 4.483 1.650 -18.239 1.00 93.81 82 THR A C 1
ATOM 657 O O . THR A 1 82 ? 4.946 2.749 -18.528 1.00 93.81 82 THR A O 1
ATOM 660 N N . SER A 1 83 ? 3.160 1.448 -18.152 1.00 94.31 83 SER A N 1
ATOM 661 C CA . SER A 1 83 ? 2.174 2.520 -18.358 1.00 94.31 83 SER A CA 1
ATOM 662 C C . SER A 1 83 ? 2.013 3.446 -17.148 1.00 94.31 83 SER A C 1
ATOM 664 O O . SER A 1 83 ? 1.406 4.511 -17.267 1.00 94.31 83 SER A O 1
ATOM 666 N N . LYS A 1 84 ? 2.550 3.055 -15.985 1.00 92.81 84 LYS A N 1
ATOM 667 C CA . LYS A 1 84 ? 2.481 3.825 -14.742 1.00 92.81 84 LYS A CA 1
ATOM 668 C C . LYS A 1 84 ? 3.879 4.261 -14.313 1.00 92.81 84 LYS A C 1
ATOM 670 O O . LYS A 1 84 ? 4.788 3.427 -14.315 1.00 92.81 84 LYS A O 1
ATOM 675 N N . PRO A 1 85 ? 4.062 5.526 -13.899 1.00 95.12 85 PRO A N 1
ATOM 676 C CA . PRO A 1 85 ? 5.315 5.933 -13.286 1.00 95.12 85 PRO A CA 1
ATOM 677 C C . PRO A 1 85 ? 5.517 5.136 -11.988 1.00 95.12 85 PRO A C 1
ATOM 679 O O . PRO A 1 85 ? 4.546 4.923 -11.259 1.00 95.12 85 PRO A O 1
ATOM 682 N N . PRO A 1 86 ? 6.736 4.657 -11.702 1.00 97.12 86 PRO A N 1
ATOM 683 C CA . PRO A 1 86 ? 7.017 3.954 -10.459 1.00 97.12 86 PRO A CA 1
ATOM 684 C C . PRO A 1 86 ? 6.978 4.914 -9.259 1.00 97.12 86 PRO A C 1
ATOM 686 O O . PRO A 1 86 ? 7.014 6.130 -9.432 1.00 97.12 86 PRO A O 1
ATOM 689 N N . LEU A 1 87 ? 6.926 4.363 -8.045 1.00 98.06 87 LEU A N 1
ATOM 690 C CA . LEU A 1 87 ? 6.974 5.140 -6.801 1.00 98.06 87 LEU A CA 1
ATOM 691 C C . LEU A 1 87 ? 8.322 4.973 -6.114 1.00 98.06 87 LEU A C 1
ATOM 693 O O . LEU A 1 87 ? 8.847 3.865 -6.020 1.00 98.06 87 LEU A O 1
ATOM 697 N N . THR A 1 88 ? 8.862 6.050 -5.567 1.00 97.81 88 THR A N 1
ATOM 698 C CA . THR A 1 88 ? 10.007 5.977 -4.663 1.00 97.81 88 THR A CA 1
ATOM 699 C C . THR A 1 88 ? 9.622 5.286 -3.353 1.00 97.81 88 THR A C 1
ATOM 701 O O . THR A 1 88 ? 8.469 5.304 -2.912 1.00 97.81 88 THR A O 1
ATOM 704 N N . GLN A 1 89 ? 10.608 4.697 -2.674 1.00 96.81 89 GLN A N 1
ATOM 705 C CA . GLN A 1 89 ? 10.405 4.125 -1.342 1.00 96.81 89 GLN A CA 1
ATOM 706 C C . GLN A 1 89 ? 9.876 5.168 -0.337 1.00 96.81 89 GLN A C 1
ATOM 708 O O . GLN A 1 89 ? 9.049 4.820 0.504 1.00 96.81 89 GLN A O 1
ATOM 713 N N . SER A 1 90 ? 10.286 6.440 -0.451 1.00 96.75 90 SER A N 1
ATOM 714 C CA . SER A 1 90 ? 9.781 7.528 0.403 1.00 96.75 90 SER A CA 1
ATOM 715 C C . SER A 1 90 ? 8.288 7.778 0.192 1.00 96.75 90 SER A C 1
ATOM 717 O O . SER A 1 90 ? 7.532 7.755 1.159 1.00 96.75 90 SER A O 1
ATOM 719 N N . GLU A 1 91 ? 7.837 7.916 -1.059 1.00 98.12 91 GLU A N 1
ATOM 720 C CA . GLU A 1 91 ? 6.414 8.119 -1.381 1.00 98.12 91 GLU A CA 1
ATOM 721 C C . GLU A 1 91 ? 5.550 6.958 -0.869 1.00 98.12 91 GLU A C 1
ATOM 723 O O . GLU A 1 91 ? 4.471 7.159 -0.308 1.00 98.12 91 GLU A O 1
ATOM 728 N N . ILE A 1 92 ? 6.040 5.720 -0.989 1.00 98.31 92 ILE A N 1
ATOM 729 C CA . ILE A 1 92 ? 5.347 4.550 -0.436 1.00 98.31 92 ILE A CA 1
ATOM 730 C C . ILE A 1 92 ? 5.245 4.658 1.088 1.00 98.31 92 ILE A C 1
ATOM 732 O O . ILE A 1 92 ? 4.166 4.449 1.646 1.00 98.31 92 ILE A O 1
ATOM 736 N N . LEU A 1 93 ? 6.336 4.998 1.780 1.00 98.00 93 LEU A N 1
ATOM 737 C CA . LEU A 1 93 ? 6.337 5.155 3.236 1.00 98.00 93 LEU A CA 1
ATOM 738 C C . LEU A 1 93 ? 5.391 6.272 3.704 1.00 98.00 93 LEU A C 1
ATOM 740 O O . LEU A 1 93 ? 4.728 6.098 4.730 1.00 98.00 93 LEU A O 1
ATOM 744 N N . GLU A 1 94 ? 5.272 7.365 2.950 1.00 98.44 94 GLU A N 1
ATOM 745 C CA . GLU A 1 94 ? 4.306 8.442 3.198 1.00 98.44 94 GLU A CA 1
ATOM 746 C C . GLU A 1 94 ? 2.862 7.946 3.059 1.00 98.44 94 GLU A C 1
ATOM 748 O O . GLU A 1 94 ? 2.037 8.157 3.956 1.00 98.44 94 GLU A O 1
ATOM 753 N N . HIS A 1 95 ? 2.554 7.196 1.995 1.00 98.62 95 HIS A N 1
ATOM 754 C CA . HIS A 1 95 ? 1.243 6.565 1.843 1.00 98.62 95 HIS A CA 1
ATOM 755 C C . HIS A 1 95 ? 0.927 5.630 3.013 1.00 98.62 95 HIS A C 1
ATOM 757 O O . HIS A 1 95 ? -0.170 5.706 3.572 1.00 98.62 95 HIS A O 1
ATOM 763 N N . LEU A 1 96 ? 1.881 4.796 3.437 1.00 98.25 96 LEU A N 1
ATOM 764 C CA . LEU A 1 96 ? 1.717 3.907 4.592 1.00 98.25 96 LEU A CA 1
ATOM 765 C C . LEU A 1 96 ? 1.484 4.686 5.891 1.00 98.25 96 LEU A C 1
ATOM 767 O O . LEU A 1 96 ? 0.636 4.295 6.693 1.00 98.25 96 LEU A O 1
ATOM 771 N N . GLN A 1 97 ? 2.165 5.813 6.091 1.00 97.94 97 GLN A N 1
ATOM 772 C CA . GLN A 1 97 ? 1.943 6.675 7.251 1.00 97.94 97 GLN A CA 1
ATOM 773 C C . GLN A 1 97 ? 0.528 7.271 7.256 1.00 97.94 97 GLN A C 1
ATOM 775 O O . GLN A 1 97 ? -0.133 7.261 8.297 1.00 97.94 97 GLN A O 1
ATOM 780 N N . ILE A 1 98 ? 0.030 7.730 6.103 1.00 97.94 98 ILE A N 1
ATOM 781 C CA . ILE A 1 98 ? -1.355 8.204 5.948 1.00 97.94 98 ILE A CA 1
ATOM 782 C C . ILE A 1 98 ? -2.345 7.082 6.289 1.00 97.94 98 ILE A C 1
ATOM 784 O O . ILE A 1 98 ? -3.305 7.313 7.027 1.00 97.94 98 ILE A O 1
ATOM 788 N N . LEU A 1 99 ? -2.097 5.862 5.797 1.00 97.69 99 LEU A N 1
ATOM 789 C CA . LEU A 1 99 ? -2.937 4.696 6.079 1.00 97.69 99 LEU A CA 1
ATOM 790 C C . LEU A 1 99 ? -3.014 4.391 7.579 1.00 97.69 99 LEU A C 1
ATOM 792 O O . LEU A 1 99 ? -4.108 4.278 8.136 1.00 97.69 99 LEU A O 1
ATOM 796 N N . LEU A 1 100 ? -1.862 4.301 8.243 1.00 96.00 100 LEU A N 1
ATOM 797 C CA . LEU A 1 100 ? -1.769 3.975 9.667 1.00 96.00 100 LEU A CA 1
ATOM 798 C C . LEU A 1 100 ? -2.353 5.076 10.563 1.00 96.00 100 LEU A C 1
ATOM 800 O O . LEU A 1 100 ? -2.984 4.763 11.572 1.00 96.00 100 LEU A O 1
ATOM 804 N N . LYS A 1 101 ? -2.197 6.350 10.184 1.00 95.12 101 LYS A N 1
ATOM 805 C CA . LYS A 1 101 ? -2.764 7.494 10.912 1.00 95.12 101 LYS A CA 1
ATOM 806 C C . LYS A 1 101 ? -4.290 7.534 10.821 1.00 95.12 101 LYS A C 1
ATOM 808 O O . LYS A 1 101 ? -4.961 7.746 11.826 1.00 95.12 101 LYS A O 1
ATOM 813 N N . ASN A 1 102 ? -4.844 7.341 9.625 1.00 95.06 102 ASN A N 1
ATOM 814 C CA . ASN A 1 102 ? -6.259 7.620 9.369 1.00 95.06 102 ASN A CA 1
ATOM 815 C C . ASN A 1 102 ? -7.189 6.435 9.660 1.00 95.06 102 ASN A C 1
ATOM 817 O O . ASN A 1 102 ? -8.388 6.635 9.848 1.00 95.06 102 ASN A O 1
ATOM 821 N N . VAL A 1 103 ? -6.681 5.1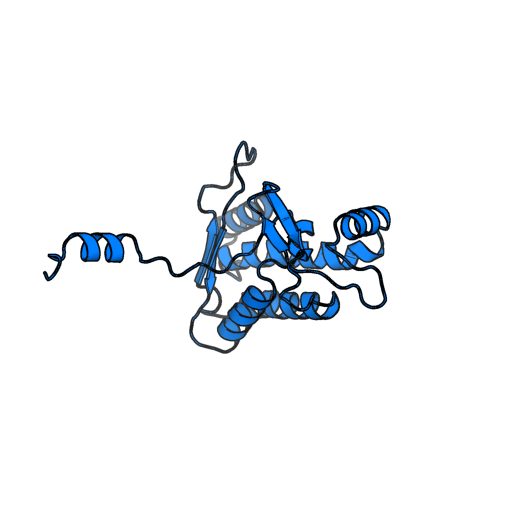99 9.718 1.00 93.38 103 VAL A N 1
ATOM 822 C CA . VAL A 1 103 ? -7.515 3.995 9.911 1.00 93.38 103 VAL A CA 1
ATOM 823 C C . VAL A 1 103 ? -8.221 3.933 11.271 1.00 93.38 103 VAL A C 1
ATOM 825 O O . VAL A 1 103 ? -9.260 3.286 11.400 1.00 93.38 103 VAL A O 1
ATOM 828 N N . VAL A 1 104 ? -7.680 4.607 12.288 1.00 88.56 104 VAL A N 1
ATOM 829 C CA . VAL A 1 104 ? -8.273 4.653 13.636 1.00 88.56 104 VAL A CA 1
ATOM 830 C C . VAL A 1 104 ? -9.336 5.744 13.785 1.00 88.56 104 VAL A C 1
ATOM 832 O O . VAL A 1 104 ? -10.063 5.754 14.774 1.00 88.56 104 VAL A O 1
ATOM 835 N N . SER A 1 105 ? -9.454 6.654 12.813 1.00 89.56 105 SER A N 1
ATOM 836 C CA . SER A 1 105 ? -10.468 7.706 12.834 1.00 89.56 105 SER A CA 1
ATOM 837 C C . SER A 1 105 ? -11.880 7.133 12.695 1.00 89.56 105 SER A C 1
ATOM 839 O O . SER A 1 105 ? -12.119 6.150 11.988 1.00 89.56 105 SER A O 1
ATOM 841 N N . SER A 1 106 ? -12.848 7.778 13.348 1.00 84.50 106 SER A N 1
ATOM 842 C CA . SER A 1 106 ? -14.253 7.380 13.239 1.00 84.50 106 SER A CA 1
ATOM 843 C C . SER A 1 106 ? -14.717 7.409 11.778 1.00 84.50 106 SER A C 1
ATOM 845 O O . SER A 1 106 ? -14.407 8.342 11.038 1.00 84.50 106 SER A O 1
ATOM 847 N N . ASN A 1 107 ? -15.452 6.375 11.361 1.00 84.62 107 ASN A N 1
ATOM 848 C CA . ASN A 1 107 ? -16.026 6.215 10.018 1.00 84.62 107 ASN A CA 1
ATOM 849 C C . ASN A 1 107 ? -15.034 6.210 8.832 1.00 84.62 107 ASN A C 1
ATOM 851 O O . ASN A 1 107 ? -15.476 6.236 7.683 1.00 84.62 107 ASN A O 1
ATOM 855 N N . SER A 1 108 ? -13.717 6.117 9.061 1.00 91.56 108 SER A N 1
ATOM 856 C CA . SER A 1 108 ? -12.729 6.081 7.970 1.00 91.56 108 SER A CA 1
ATOM 857 C C . SER A 1 108 ? -12.594 4.690 7.334 1.00 91.56 108 SER A C 1
ATOM 859 O O . SER A 1 108 ? -12.603 4.570 6.108 1.00 91.56 108 SER A O 1
ATOM 861 N N . LEU A 1 109 ? -12.539 3.628 8.149 1.00 93.38 109 LEU A N 1
ATOM 862 C CA . LEU A 1 109 ? -12.516 2.228 7.713 1.00 93.38 109 LEU A CA 1
ATOM 863 C C . LEU A 1 109 ? -13.828 1.526 8.088 1.00 93.38 109 LEU A C 1
ATOM 865 O O . LEU A 1 109 ? -14.087 1.227 9.259 1.00 93.38 109 LEU A O 1
ATOM 869 N N . ALA A 1 110 ? -14.636 1.210 7.077 1.00 90.69 110 ALA A N 1
ATOM 870 C CA . ALA A 1 110 ? -15.916 0.526 7.236 1.00 90.69 110 ALA A CA 1
ATOM 871 C C . ALA A 1 110 ? -15.743 -0.997 7.353 1.00 90.69 110 ALA A C 1
ATOM 873 O O . ALA A 1 110 ? -16.310 -1.620 8.256 1.00 90.69 110 ALA A O 1
ATOM 874 N N . ARG A 1 111 ? -14.921 -1.607 6.485 1.00 90.56 111 ARG A N 1
ATOM 875 C CA . ARG A 1 111 ? -14.626 -3.049 6.507 1.00 90.56 111 ARG A CA 1
ATOM 876 C C . ARG A 1 111 ? -13.159 -3.335 6.223 1.00 90.56 111 ARG A C 1
ATOM 878 O O . ARG A 1 111 ? -12.564 -2.749 5.328 1.00 90.56 111 ARG A O 1
ATOM 885 N N . PHE A 1 112 ? -12.627 -4.291 6.973 1.00 91.88 112 PHE A N 1
ATOM 886 C CA . PHE A 1 112 ? -11.406 -5.017 6.655 1.00 91.88 112 PHE A CA 1
ATOM 887 C C . PHE A 1 112 ? -11.559 -6.418 7.233 1.00 91.88 112 PHE A C 1
ATOM 889 O O . PHE A 1 112 ? -11.462 -6.606 8.448 1.00 91.88 112 PHE A O 1
ATOM 896 N N . HIS A 1 113 ? -11.927 -7.373 6.387 1.00 85.38 113 HIS A N 1
ATOM 897 C CA . HIS A 1 113 ? -12.159 -8.747 6.811 1.00 85.38 113 HIS A CA 1
ATOM 898 C C . HIS A 1 113 ? -11.790 -9.726 5.696 1.00 85.38 113 HIS A C 1
ATOM 900 O O . HIS A 1 113 ? -11.910 -9.386 4.514 1.00 85.38 113 HIS A O 1
ATOM 906 N N . PRO A 1 114 ? -11.359 -10.940 6.054 1.00 85.94 114 PRO A N 1
ATOM 907 C CA . PRO A 1 114 ? -11.124 -11.982 5.073 1.00 85.94 114 PRO A CA 1
ATOM 908 C C . PRO A 1 114 ? -12.455 -12.482 4.483 1.00 85.94 114 PRO A C 1
ATOM 910 O O . PRO A 1 114 ? -13.509 -12.374 5.117 1.00 85.94 114 PRO A O 1
ATOM 913 N N . THR A 1 115 ? -12.422 -13.024 3.265 1.00 84.25 115 THR A N 1
ATOM 914 C CA . THR A 1 115 ? -13.586 -13.640 2.594 1.00 84.25 115 THR A CA 1
ATOM 915 C C . THR A 1 115 ? -13.894 -15.050 3.097 1.00 84.25 115 THR A C 1
ATOM 917 O O . THR A 1 115 ? -14.996 -15.547 2.889 1.00 84.25 115 THR A O 1
ATOM 920 N N . ARG A 1 116 ? -12.940 -15.679 3.791 1.00 77.50 116 ARG A N 1
ATOM 921 C CA . ARG A 1 116 ? -13.089 -16.969 4.477 1.00 77.50 116 ARG A CA 1
ATOM 922 C C . ARG A 1 116 ? -12.413 -16.924 5.856 1.00 77.50 116 ARG A C 1
ATOM 924 O O . ARG A 1 116 ? -11.536 -16.083 6.057 1.00 77.50 116 ARG A O 1
ATOM 931 N N . PRO A 1 117 ? -12.783 -17.790 6.815 1.00 74.06 117 PRO A N 1
ATOM 932 C CA . PRO A 1 117 ? -12.129 -17.836 8.121 1.00 74.06 117 PRO A CA 1
ATOM 933 C C . PRO A 1 117 ? -10.609 -18.027 8.014 1.00 74.06 117 PRO A C 1
ATOM 935 O O . PRO A 1 117 ? -10.118 -18.775 7.169 1.00 74.06 117 PRO A O 1
ATOM 938 N N . MET A 1 118 ? -9.861 -17.344 8.882 1.00 67.31 118 MET A N 1
ATOM 939 C CA . MET A 1 118 ? -8.414 -17.526 9.006 1.00 67.31 118 MET A CA 1
ATOM 940 C C . MET A 1 118 ? -8.154 -18.795 9.824 1.00 67.31 118 MET A C 1
ATOM 942 O O . MET A 1 118 ? -8.483 -18.819 11.008 1.00 67.31 118 MET A O 1
ATOM 946 N N . ALA A 1 119 ? -7.611 -19.834 9.191 1.00 66.38 119 ALA A N 1
ATOM 947 C CA . ALA A 1 119 ? -7.143 -21.057 9.843 1.00 66.38 119 ALA A CA 1
ATOM 948 C C . ALA A 1 119 ? -5.620 -20.993 10.074 1.00 66.38 119 ALA A C 1
ATOM 950 O O . A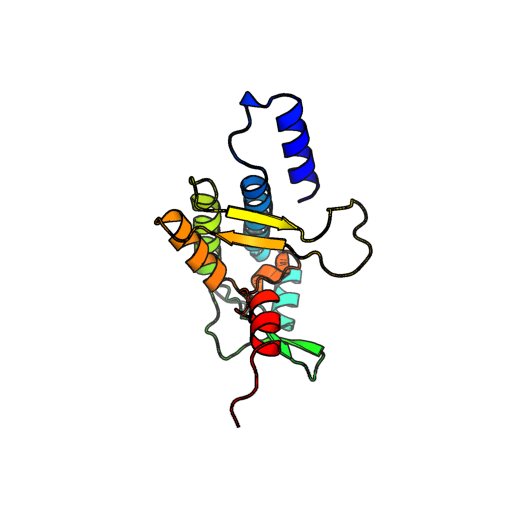LA A 1 119 ? -4.927 -20.295 9.332 1.00 66.38 119 ALA A O 1
ATOM 951 N N . GLU A 1 120 ? -5.112 -21.704 11.087 1.00 56.72 120 GLU A N 1
ATOM 952 C CA . GLU A 1 120 ? -3.665 -21.850 11.350 1.00 56.72 120 GLU A CA 1
ATOM 953 C C . GLU A 1 120 ? -2.942 -22.495 10.160 1.00 56.72 120 GLU A C 1
ATOM 955 O O . GLU A 1 120 ? -1.939 -21.966 9.686 1.00 56.72 120 GLU A O 1
ATOM 960 N N . ASP A 1 121 ? -3.532 -23.554 9.604 1.00 55.94 121 ASP A N 1
ATOM 961 C CA . ASP A 1 121 ? -3.094 -24.199 8.370 1.00 55.94 121 ASP A CA 1
ATOM 962 C C . ASP A 1 121 ? -3.871 -23.621 7.175 1.00 55.94 121 ASP A C 1
ATOM 964 O O . ASP A 1 121 ? -4.936 -24.110 6.790 1.00 55.94 121 ASP A O 1
ATOM 968 N N . MET A 1 122 ? -3.343 -22.566 6.550 1.00 57.22 122 MET A N 1
ATOM 969 C CA . MET A 1 122 ? -3.847 -22.072 5.261 1.00 57.22 122 MET A CA 1
ATOM 970 C C . MET A 1 122 ? -3.434 -23.037 4.131 1.00 57.22 122 MET A C 1
ATOM 972 O O . MET A 1 122 ? -2.511 -22.759 3.372 1.00 57.22 122 MET A O 1
ATOM 976 N N . ARG A 1 123 ? -4.101 -24.192 4.018 1.00 46.31 123 ARG A N 1
ATOM 977 C CA . ARG A 1 123 ? -3.947 -25.111 2.874 1.00 46.31 123 ARG A CA 1
ATOM 978 C C . ARG A 1 123 ? -4.873 -24.659 1.732 1.00 46.31 123 ARG A C 1
ATOM 980 O O . ARG A 1 123 ? -6.089 -24.680 1.901 1.00 46.31 123 ARG A O 1
ATOM 987 N N . GLY A 1 124 ? -4.313 -24.238 0.592 1.00 61.28 124 GLY A N 1
ATOM 988 C CA . GLY A 1 124 ? -5.051 -23.807 -0.615 1.00 61.28 124 GLY A CA 1
ATOM 989 C C . GLY A 1 124 ? -4.851 -22.334 -1.026 1.00 61.28 124 GLY A C 1
ATOM 990 O O . GLY A 1 124 ? -4.046 -21.629 -0.422 1.00 61.28 124 GLY A O 1
ATOM 991 N N . ASP A 1 125 ? -5.591 -21.899 -2.062 1.00 60.53 125 ASP A N 1
ATOM 992 C CA . ASP A 1 125 ? -5.539 -20.593 -2.764 1.00 60.53 125 ASP A CA 1
ATOM 993 C C . ASP A 1 125 ? -5.356 -19.354 -1.870 1.00 60.53 125 ASP A C 1
ATOM 995 O O . ASP A 1 125 ? -5.818 -19.322 -0.731 1.00 60.53 125 ASP A O 1
ATOM 999 N N . SER A 1 126 ? -4.776 -18.274 -2.406 1.00 72.69 126 SER A N 1
ATOM 1000 C CA . SER A 1 126 ? -4.569 -16.985 -1.719 1.00 72.69 126 SER A CA 1
ATOM 1001 C C . SER A 1 126 ? -5.780 -16.514 -0.885 1.00 72.69 126 SER A C 1
ATOM 1003 O O . SER A 1 126 ? -6.930 -16.583 -1.324 1.00 72.69 126 SER A O 1
ATOM 1005 N N . LEU A 1 127 ? -5.539 -16.018 0.338 1.00 82.06 127 LEU A N 1
ATOM 1006 C CA . LEU A 1 127 ? -6.584 -15.444 1.196 1.00 82.06 127 LEU A CA 1
ATOM 1007 C C . LEU A 1 127 ? -6.939 -14.028 0.729 1.00 82.06 127 LEU A C 1
ATOM 1009 O O . LEU A 1 127 ? -6.089 -13.140 0.721 1.00 82.06 127 LEU A O 1
ATOM 1013 N N . VAL A 1 128 ? -8.208 -13.801 0.394 1.00 86.56 128 VAL A N 1
ATOM 1014 C CA . VAL A 1 128 ? -8.690 -12.487 -0.050 1.00 86.56 128 VAL A CA 1
ATOM 1015 C C . VAL A 1 128 ? -9.251 -11.706 1.134 1.00 86.56 128 VAL A C 1
ATOM 1017 O O . VAL A 1 128 ? -10.056 -12.225 1.908 1.00 86.56 128 VAL A O 1
ATOM 1020 N N . PHE A 1 129 ? -8.852 -10.442 1.252 1.00 90.62 129 PHE A N 1
ATOM 1021 C CA . PHE A 1 129 ? -9.442 -9.478 2.179 1.00 90.62 129 PHE A CA 1
ATOM 1022 C C . PHE A 1 129 ? -10.253 -8.443 1.409 1.00 90.62 129 PHE A C 1
ATOM 1024 O O . PHE A 1 129 ? -9.813 -7.941 0.377 1.00 90.62 129 PHE A O 1
ATOM 1031 N N . LEU A 1 130 ? -11.422 -8.096 1.942 1.00 91.56 130 LEU A N 1
ATOM 1032 C CA . LEU A 1 130 ? -12.229 -6.994 1.434 1.00 91.56 130 LEU A CA 1
ATOM 1033 C C . LEU A 1 130 ? -11.960 -5.742 2.259 1.00 91.56 130 LEU A C 1
ATOM 1035 O O . LEU A 1 130 ? -12.083 -5.764 3.487 1.00 91.56 130 LEU A O 1
ATOM 1039 N N . ILE A 1 131 ? -11.630 -4.652 1.569 1.00 94.56 131 ILE A N 1
ATOM 1040 C CA . ILE A 1 131 ? -11.417 -3.335 2.167 1.00 94.56 131 ILE A CA 1
ATOM 1041 C C . ILE A 1 131 ? -12.562 -2.424 1.742 1.00 94.56 131 ILE A C 1
ATOM 1043 O O . ILE A 1 131 ? -12.812 -2.245 0.554 1.00 94.56 131 ILE A O 1
ATOM 1047 N N . GLN A 1 132 ? -13.250 -1.831 2.712 1.00 94.00 132 GLN A N 1
ATOM 1048 C CA . GLN A 1 132 ? -14.195 -0.749 2.464 1.00 94.00 132 GLN A CA 1
ATOM 1049 C C . GLN A 1 132 ? -13.852 0.443 3.333 1.00 94.00 132 GLN A C 1
ATOM 1051 O O . GLN A 1 132 ? -13.703 0.329 4.551 1.00 94.00 132 GLN A O 1
ATOM 1056 N N . VAL A 1 133 ? -13.778 1.592 2.687 1.00 94.00 133 VAL A N 1
ATOM 1057 C CA . VAL A 1 133 ? -13.403 2.874 3.271 1.00 94.00 133 VAL A CA 1
ATOM 1058 C C . VAL A 1 133 ? -14.583 3.831 3.193 1.00 94.00 133 VAL A C 1
ATOM 1060 O O . VAL A 1 133 ? -15.444 3.702 2.321 1.00 94.00 133 VAL A O 1
ATOM 1063 N N . GLY A 1 134 ? -14.643 4.767 4.135 1.00 91.56 134 GLY A N 1
ATOM 1064 C CA . GLY A 1 134 ? -15.672 5.796 4.170 1.00 91.56 134 GLY A CA 1
ATOM 1065 C C . GLY A 1 134 ? -15.657 6.676 2.917 1.00 91.56 134 GLY A C 1
ATOM 1066 O O . GLY A 1 134 ? -14.652 6.801 2.213 1.00 91.56 134 GLY A O 1
ATOM 1067 N N . ILE A 1 135 ? -16.795 7.308 2.639 1.00 89.38 135 ILE A N 1
ATOM 1068 C CA . ILE A 1 135 ? -16.951 8.213 1.490 1.00 89.38 135 ILE A CA 1
ATOM 1069 C C . ILE A 1 135 ? -16.685 9.670 1.897 1.00 89.38 135 ILE A C 1
ATOM 1071 O O . ILE A 1 135 ? -16.228 10.465 1.074 1.00 89.38 135 ILE A O 1
ATOM 1075 N N . GLN A 1 136 ? -16.946 10.012 3.160 1.00 90.88 136 GLN A N 1
ATOM 1076 C CA . GLN A 1 136 ? -16.892 11.375 3.688 1.00 90.88 136 GLN A CA 1
ATOM 1077 C C . GLN A 1 136 ? -15.764 11.539 4.714 1.00 90.88 136 GLN A C 1
ATOM 1079 O O . GLN A 1 136 ? -15.422 10.593 5.425 1.00 90.88 136 GLN A O 1
ATOM 1084 N N . GLY A 1 137 ? -15.233 12.759 4.802 1.00 93.50 137 GLY A N 1
ATOM 1085 C CA . GLY A 1 137 ? -14.189 13.149 5.748 1.00 93.50 137 GLY A CA 1
ATOM 1086 C C . GLY A 1 137 ? -12.763 12.925 5.239 1.00 93.50 137 GLY A C 1
ATOM 1087 O O . GLY A 1 137 ? -12.482 12.001 4.469 1.00 93.50 137 GLY A O 1
ATOM 1088 N N . ASP A 1 138 ? -11.848 13.765 5.721 1.00 94.88 138 ASP A N 1
ATOM 1089 C CA . ASP A 1 138 ? -10.456 13.818 5.255 1.00 94.88 138 ASP A CA 1
ATOM 1090 C C . ASP A 1 138 ? -9.694 12.522 5.530 1.00 94.88 138 ASP A C 1
ATOM 1092 O O . ASP A 1 138 ? -8.928 12.052 4.690 1.00 94.88 138 ASP A O 1
ATOM 1096 N N . ALA A 1 139 ? -9.958 11.877 6.672 1.00 94.88 139 ALA A N 1
ATOM 1097 C CA . ALA A 1 139 ? -9.355 10.590 7.006 1.00 94.88 139 ALA A CA 1
ATOM 1098 C C . ALA A 1 139 ? -9.718 9.513 5.969 1.00 94.88 139 ALA A C 1
ATOM 1100 O O . ALA A 1 139 ? -8.850 8.780 5.492 1.00 94.88 139 ALA A O 1
ATOM 1101 N N . ALA A 1 140 ? -10.992 9.442 5.574 1.00 95.31 140 ALA A N 1
ATOM 1102 C CA . ALA A 1 140 ? -11.464 8.482 4.584 1.00 95.31 140 ALA A CA 1
ATOM 1103 C C . ALA A 1 140 ? -10.972 8.821 3.165 1.00 95.31 140 ALA A C 1
ATOM 1105 O O . ALA A 1 140 ? -10.655 7.922 2.383 1.00 95.31 140 ALA A O 1
ATOM 1106 N N . ALA A 1 141 ? -10.866 10.111 2.826 1.00 96.06 141 ALA A N 1
ATOM 1107 C CA . ALA A 1 141 ? -10.233 10.564 1.589 1.00 96.06 141 ALA A CA 1
ATOM 1108 C C . ALA A 1 141 ? -8.754 10.148 1.526 1.00 96.06 141 ALA A C 1
ATOM 1110 O O . ALA A 1 141 ? -8.341 9.534 0.546 1.00 96.06 141 ALA A O 1
ATOM 1111 N N . GLY A 1 142 ? -7.990 10.372 2.600 1.00 96.75 142 GLY A N 1
ATOM 1112 C CA . GLY A 1 142 ? -6.592 9.952 2.693 1.00 96.75 142 GLY A CA 1
ATOM 1113 C C . GLY A 1 142 ? -6.416 8.435 2.574 1.00 96.75 142 GLY A C 1
ATOM 1114 O O . GLY A 1 142 ? -5.539 7.981 1.844 1.00 96.75 142 GLY A O 1
ATOM 1115 N N . LEU A 1 143 ? -7.284 7.639 3.218 1.00 96.75 143 LEU A N 1
ATOM 1116 C CA . LEU A 1 143 ? -7.269 6.179 3.056 1.00 96.75 143 LEU A CA 1
ATOM 1117 C C . LEU A 1 143 ? -7.506 5.759 1.603 1.00 96.75 143 LEU A C 1
ATOM 1119 O O . LEU A 1 143 ? -6.752 4.944 1.077 1.00 96.75 143 LEU A O 1
ATOM 1123 N N . ARG A 1 144 ? -8.532 6.318 0.947 1.00 95.75 144 ARG A N 1
ATOM 1124 C CA . ARG A 1 144 ? -8.851 6.019 -0.458 1.00 95.75 144 ARG A CA 1
ATOM 1125 C C . ARG A 1 144 ? -7.685 6.337 -1.381 1.00 95.75 144 ARG A C 1
ATOM 1127 O O . ARG A 1 144 ? -7.287 5.474 -2.158 1.00 95.75 144 ARG A O 1
ATOM 1134 N N . SER A 1 145 ? -7.139 7.546 -1.279 1.00 96.75 145 SER A N 1
ATOM 1135 C CA . SER A 1 145 ? -6.053 8.002 -2.146 1.00 96.75 145 SER A CA 1
ATOM 1136 C C . SER A 1 145 ? -4.791 7.162 -1.962 1.00 96.75 145 SER A C 1
ATOM 1138 O O . SER A 1 145 ? -4.227 6.706 -2.953 1.00 96.75 145 SER A O 1
ATOM 1140 N N . SER A 1 146 ? -4.389 6.873 -0.720 1.00 98.12 146 SER A N 1
ATOM 1141 C CA . SER A 1 146 ? -3.199 6.054 -0.458 1.00 98.12 146 SER A CA 1
ATOM 1142 C C . SER A 1 146 ? -3.383 4.587 -0.851 1.00 98.12 146 SER A C 1
ATOM 1144 O O . SER A 1 146 ? -2.477 4.001 -1.437 1.00 98.12 146 SER A O 1
ATOM 1146 N N . LEU A 1 147 ? -4.552 3.979 -0.601 1.00 97.38 147 LEU A N 1
ATOM 1147 C CA . LEU A 1 147 ? -4.828 2.616 -1.077 1.00 97.38 147 LEU A CA 1
ATOM 1148 C C . LEU A 1 147 ? -4.778 2.547 -2.607 1.00 97.38 147 LEU A C 1
ATOM 1150 O O . LEU A 1 147 ? -4.184 1.625 -3.159 1.00 97.38 147 LEU A O 1
ATOM 1154 N N . LYS A 1 148 ? -5.368 3.534 -3.288 1.00 96.12 148 LYS A N 1
ATOM 1155 C CA . LYS A 1 148 ? -5.357 3.630 -4.749 1.00 96.12 148 LYS A CA 1
ATOM 1156 C C . LYS A 1 148 ? -3.942 3.781 -5.308 1.00 96.12 148 LYS A C 1
ATOM 1158 O O . LYS A 1 148 ? -3.583 3.053 -6.228 1.00 96.12 148 LYS A O 1
ATOM 1163 N N . ALA A 1 149 ? -3.129 4.663 -4.728 1.00 97.31 149 ALA A N 1
ATOM 1164 C CA . ALA A 1 149 ? -1.743 4.870 -5.147 1.00 97.31 149 ALA A CA 1
ATOM 1165 C C . ALA A 1 149 ? -0.895 3.590 -5.038 1.00 97.31 149 ALA A C 1
ATOM 1167 O O . ALA A 1 149 ? -0.065 3.319 -5.900 1.00 97.31 149 ALA A O 1
ATOM 1168 N N . LEU A 1 150 ? -1.145 2.765 -4.017 1.00 97.81 150 LEU A N 1
ATOM 1169 C CA . LEU A 1 150 ? -0.420 1.512 -3.792 1.00 97.81 150 LEU A CA 1
ATOM 1170 C C . LEU A 1 150 ? -0.971 0.319 -4.590 1.00 97.81 150 LEU A C 1
ATOM 1172 O O . LEU A 1 150 ? -0.341 -0.741 -4.605 1.00 97.81 150 LEU A O 1
ATOM 1176 N N . CYS A 1 151 ? -2.130 0.440 -5.247 1.00 96.38 151 CYS A N 1
ATOM 1177 C CA . CYS A 1 151 ? -2.718 -0.668 -5.999 1.00 96.38 151 CYS A CA 1
ATOM 1178 C C . CYS A 1 151 ? -1.752 -1.174 -7.073 1.00 96.38 151 CYS A C 1
ATOM 1180 O O . CYS A 1 151 ? -1.305 -0.418 -7.933 1.00 96.38 151 CYS A O 1
ATOM 1182 N N . TYR A 1 152 ? -1.493 -2.482 -7.053 1.00 96.50 152 TYR A N 1
ATOM 1183 C CA . TYR A 1 152 ? -0.556 -3.168 -7.945 1.00 96.50 152 TYR A CA 1
ATOM 1184 C C . TYR A 1 152 ? 0.920 -2.753 -7.829 1.00 96.50 152 TYR A C 1
ATOM 1186 O O . TYR A 1 152 ? 1.721 -3.178 -8.660 1.00 96.50 152 TYR A O 1
ATOM 1194 N N . ASN A 1 153 ? 1.311 -1.960 -6.830 1.00 98.00 153 ASN A N 1
ATOM 1195 C CA . ASN A 1 153 ? 2.722 -1.646 -6.628 1.00 98.00 153 ASN A CA 1
ATOM 1196 C C . ASN A 1 153 ? 3.490 -2.891 -6.143 1.00 98.00 153 ASN A C 1
ATOM 1198 O O . ASN A 1 153 ? 3.001 -3.643 -5.292 1.00 98.00 153 ASN A O 1
ATOM 1202 N N . ALA A 1 154 ? 4.694 -3.113 -6.674 1.00 97.50 154 ALA A N 1
ATOM 1203 C CA . ALA A 1 154 ? 5.476 -4.313 -6.393 1.00 97.50 154 ALA A CA 1
ATOM 1204 C C . ALA A 1 154 ? 5.947 -4.414 -4.931 1.00 97.50 154 ALA A C 1
ATOM 1206 O O . ALA A 1 154 ? 6.181 -5.522 -4.452 1.00 97.50 154 ALA A O 1
ATOM 1207 N N . SER A 1 155 ? 5.995 -3.304 -4.183 1.00 97.19 155 SER A N 1
ATOM 1208 C CA . SER A 1 155 ? 6.335 -3.314 -2.749 1.00 97.19 155 SER A CA 1
ATOM 1209 C C . SER A 1 155 ? 5.429 -4.228 -1.918 1.00 97.19 155 SER A C 1
ATOM 1211 O O . SER A 1 155 ? 5.877 -4.825 -0.941 1.00 97.19 155 SER A O 1
ATOM 1213 N N . LEU A 1 156 ? 4.175 -4.431 -2.335 1.00 96.94 156 LEU A N 1
ATOM 1214 C CA . LEU A 1 156 ? 3.235 -5.338 -1.669 1.00 96.94 156 LEU A CA 1
ATOM 1215 C C . LEU A 1 156 ? 3.669 -6.814 -1.730 1.00 96.94 156 LEU A C 1
ATOM 1217 O O . LEU A 1 156 ? 3.233 -7.618 -0.902 1.00 96.94 156 LEU A O 1
ATOM 1221 N N . GLN A 1 157 ? 4.563 -7.177 -2.658 1.00 95.12 157 GLN A N 1
ATOM 1222 C CA . GLN A 1 157 ? 5.128 -8.527 -2.734 1.00 95.12 157 GLN A CA 1
ATOM 1223 C C . GLN A 1 157 ? 6.051 -8.840 -1.552 1.00 95.12 157 GLN A C 1
ATOM 1225 O O . GLN A 1 157 ? 6.194 -10.008 -1.199 1.00 95.12 157 GLN A O 1
ATOM 1230 N N . LEU A 1 158 ? 6.574 -7.827 -0.846 1.00 95.00 158 LEU A N 1
ATOM 1231 C CA . LEU A 1 158 ? 7.310 -8.036 0.406 1.00 95.00 158 LEU A CA 1
ATOM 1232 C C . LEU A 1 158 ? 6.461 -8.736 1.472 1.00 95.00 158 LEU A C 1
ATOM 1234 O O . 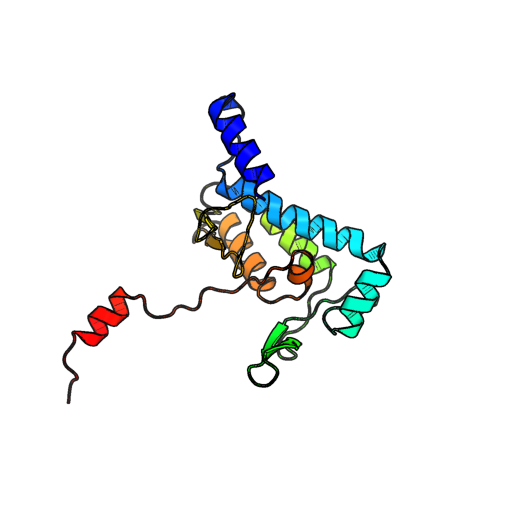LEU A 1 158 ? 7.008 -9.405 2.343 1.00 95.00 158 LEU A O 1
ATOM 1238 N N . VAL A 1 159 ? 5.134 -8.606 1.404 1.00 94.56 159 VAL A N 1
ATOM 1239 C CA . VAL A 1 159 ? 4.162 -9.310 2.258 1.00 94.56 159 VAL A CA 1
ATOM 1240 C C . VAL A 1 159 ? 3.292 -10.281 1.449 1.00 94.56 159 VAL A C 1
ATOM 1242 O O . VAL A 1 159 ? 2.173 -10.594 1.853 1.00 94.56 159 VAL A O 1
ATOM 1245 N N . ALA A 1 160 ? 3.793 -10.740 0.295 1.00 91.81 160 ALA A N 1
ATOM 1246 C CA . ALA A 1 160 ? 3.144 -11.698 -0.604 1.00 91.81 160 ALA A CA 1
ATOM 1247 C C . ALA A 1 160 ? 1.671 -11.358 -0.911 1.00 91.81 160 ALA A C 1
ATOM 1249 O O . ALA A 1 160 ? 0.800 -12.227 -0.921 1.00 91.81 160 ALA A O 1
ATOM 1250 N N . THR A 1 161 ? 1.370 -10.070 -1.110 1.00 92.19 161 THR A N 1
ATOM 1251 C CA . THR A 1 161 ? 0.001 -9.581 -1.304 1.00 92.19 161 THR A CA 1
ATOM 1252 C C . THR A 1 161 ? -0.109 -8.772 -2.587 1.00 92.19 161 THR A C 1
ATOM 1254 O O . THR A 1 161 ? 0.832 -8.111 -3.015 1.00 92.19 161 THR A O 1
ATOM 1257 N N . GLN A 1 162 ? -1.295 -8.775 -3.190 1.00 92.00 162 GLN A N 1
ATOM 1258 C CA . GLN A 1 162 ? -1.648 -7.832 -4.241 1.00 92.00 162 GLN A CA 1
ATOM 1259 C C . GLN A 1 162 ? -2.884 -7.043 -3.827 1.00 92.00 162 GLN A C 1
ATOM 1261 O O . GLN A 1 162 ? -3.936 -7.615 -3.544 1.00 92.00 162 GLN A O 1
ATOM 1266 N N . LEU A 1 163 ? -2.753 -5.720 -3.814 1.00 94.69 163 LEU A N 1
ATOM 1267 C CA . LEU A 1 163 ? -3.868 -4.808 -3.612 1.00 94.69 163 LEU A CA 1
ATOM 1268 C C . LEU A 1 163 ? -4.453 -4.447 -4.972 1.00 94.69 163 LEU A C 1
ATOM 1270 O O . LEU A 1 163 ? -3.719 -4.082 -5.893 1.00 94.69 163 LEU A O 1
ATOM 1274 N N . ARG A 1 164 ? -5.772 -4.559 -5.087 1.00 91.88 164 ARG A N 1
ATOM 1275 C CA . ARG A 1 164 ? -6.512 -4.291 -6.315 1.00 91.88 164 ARG A CA 1
ATOM 1276 C C . ARG A 1 164 ? -7.698 -3.399 -5.985 1.00 91.88 164 ARG A C 1
ATOM 1278 O O . ARG A 1 164 ? -8.365 -3.617 -4.975 1.00 91.88 164 ARG A O 1
ATOM 1285 N N . GLU A 1 165 ? -7.970 -2.427 -6.849 1.00 89.88 165 GLU A N 1
ATOM 1286 C CA . GLU A 1 165 ? -9.252 -1.728 -6.815 1.00 89.88 165 GLU A CA 1
ATOM 1287 C C . GLU A 1 165 ? -10.369 -2.710 -7.164 1.00 89.88 165 GLU A C 1
ATOM 1289 O O . GLU A 1 165 ? -10.226 -3.522 -8.088 1.00 89.88 165 GLU A O 1
ATOM 1294 N N . ASP A 1 166 ? -11.479 -2.621 -6.432 1.00 81.56 166 ASP A N 1
ATOM 1295 C CA . ASP A 1 166 ? -12.686 -3.337 -6.810 1.00 81.56 166 ASP A CA 1
ATOM 1296 C C . ASP A 1 166 ? -13.164 -2.786 -8.155 1.00 81.56 166 ASP A C 1
ATOM 1298 O O . ASP A 1 166 ? -13.422 -1.587 -8.307 1.00 81.56 166 ASP A O 1
ATOM 1302 N N . ARG A 1 167 ? -13.236 -3.654 -9.164 1.00 70.50 167 ARG A N 1
ATOM 1303 C CA . ARG A 1 167 ? -13.835 -3.267 -10.437 1.00 70.50 167 ARG A CA 1
ATOM 1304 C C . ARG A 1 167 ? -15.326 -3.208 -10.174 1.00 70.50 167 ARG A C 1
ATOM 1306 O O . ARG A 1 167 ? -15.896 -4.217 -9.770 1.00 70.50 167 ARG A O 1
ATOM 1313 N N . GLN A 1 168 ? -15.957 -2.066 -10.453 1.00 57.53 168 GLN A N 1
ATOM 1314 C CA . GLN A 1 168 ? -17.416 -1.953 -10.516 1.00 57.53 168 GLN A CA 1
ATOM 1315 C C . GLN A 1 168 ? -17.946 -2.843 -11.650 1.00 57.53 168 GLN A C 1
ATOM 1317 O O . GLN A 1 168 ? -18.318 -2.395 -12.729 1.00 57.53 168 GLN A O 1
ATOM 1322 N N . THR A 1 169 ? -17.931 -4.147 -11.421 1.00 56.16 169 THR A N 1
ATOM 1323 C CA . THR A 1 169 ? -18.728 -5.098 -12.164 1.00 56.16 169 THR A CA 1
ATOM 1324 C C . THR A 1 169 ? -20.160 -4.896 -11.701 1.00 56.16 169 THR A C 1
ATOM 1326 O O . THR A 1 169 ? -20.421 -4.576 -10.537 1.00 56.16 169 THR A O 1
ATOM 1329 N N . ARG A 1 170 ? -21.108 -5.003 -12.635 1.00 55.81 170 ARG A N 1
ATOM 1330 C CA . ARG A 1 170 ? -22.524 -4.954 -12.277 1.00 55.81 170 ARG A CA 1
ATOM 1331 C C . ARG A 1 170 ? -22.767 -5.954 -11.151 1.00 55.81 170 ARG A C 1
ATOM 1333 O O . ARG A 1 170 ? -22.343 -7.106 -11.250 1.00 55.81 170 ARG A O 1
ATOM 1340 N N . SER A 1 171 ? -23.440 -5.500 -10.095 1.00 64.19 171 SER A N 1
ATOM 1341 C CA . SER A 1 171 ? -23.803 -6.379 -8.988 1.00 64.19 171 SER A CA 1
ATOM 1342 C C . SER A 1 171 ? -24.619 -7.560 -9.513 1.00 64.19 171 SER A C 1
ATOM 1344 O O . SER A 1 171 ? -25.318 -7.442 -10.520 1.00 64.19 171 SER A O 1
ATOM 1346 N N . THR A 1 172 ? -24.575 -8.698 -8.823 1.00 67.44 172 THR A N 1
ATOM 1347 C CA . THR A 1 172 ? -25.380 -9.876 -9.186 1.00 67.44 172 THR A CA 1
ATOM 1348 C C . THR A 1 172 ? -26.863 -9.524 -9.335 1.00 67.44 172 THR A C 1
ATOM 1350 O O . THR A 1 172 ? -27.519 -10.019 -10.244 1.00 67.44 172 THR A O 1
ATOM 1353 N N . LEU A 1 173 ? -27.360 -8.598 -8.507 1.00 72.12 173 LEU A N 1
ATOM 1354 C CA . LEU A 1 173 ? -28.715 -8.059 -8.603 1.00 72.12 173 LEU A CA 1
ATOM 1355 C C . LEU A 1 173 ? -28.923 -7.195 -9.857 1.00 72.12 173 LEU A C 1
ATOM 1357 O O . LEU A 1 173 ? -29.925 -7.332 -10.543 1.00 72.12 173 LEU A O 1
ATOM 1361 N N . ALA A 1 174 ? -27.981 -6.313 -10.198 1.00 75.56 174 ALA A N 1
ATOM 1362 C CA . ALA A 1 174 ? -28.067 -5.537 -11.435 1.00 75.56 174 ALA A CA 1
ATOM 1363 C C . ALA A 1 174 ? -28.004 -6.442 -12.679 1.00 75.56 174 ALA A C 1
ATOM 1365 O O . ALA A 1 174 ? -28.651 -6.152 -13.683 1.00 75.56 174 ALA A O 1
ATOM 1366 N N . ASN A 1 175 ? -27.265 -7.553 -12.608 1.00 80.12 175 ASN A N 1
ATOM 1367 C CA . ASN A 1 175 ? -27.227 -8.565 -13.662 1.00 80.12 175 ASN A CA 1
ATOM 1368 C C . ASN A 1 175 ? -28.544 -9.339 -13.758 1.00 80.12 175 ASN A C 1
ATOM 1370 O O . ASN A 1 175 ? -29.019 -9.560 -14.868 1.00 80.12 175 ASN A O 1
ATOM 1374 N N . SER A 1 176 ? -29.160 -9.708 -12.630 1.00 78.31 176 SER A N 1
ATOM 1375 C CA . SER A 1 176 ? -30.453 -10.399 -12.644 1.00 78.31 176 SER A CA 1
ATOM 1376 C C . SER A 1 176 ? -31.583 -9.497 -13.142 1.00 78.31 176 SER A C 1
ATOM 1378 O O . SER A 1 176 ? -32.392 -9.945 -13.946 1.00 78.31 176 SER A O 1
ATOM 1380 N N . VAL A 1 177 ? -31.593 -8.217 -12.754 1.00 83.62 177 VAL A N 1
ATOM 1381 C CA . VAL A 1 177 ? -32.537 -7.215 -13.278 1.00 83.62 177 VAL A CA 1
ATOM 1382 C C . VAL A 1 177 ? -32.322 -6.985 -14.775 1.00 83.62 177 VAL A C 1
ATOM 1384 O O . VAL A 1 177 ? -33.276 -6.947 -15.541 1.00 83.62 177 VAL A O 1
ATOM 1387 N N . ALA A 1 178 ? -31.074 -6.870 -15.233 1.00 82.44 178 ALA A N 1
ATOM 1388 C CA . ALA A 1 178 ? -30.797 -6.727 -16.661 1.00 82.44 178 ALA A CA 1
ATOM 1389 C C . ALA A 1 178 ? -31.223 -7.961 -17.475 1.00 82.44 178 ALA A C 1
ATOM 1391 O O . ALA A 1 178 ? -31.630 -7.813 -18.623 1.00 82.44 178 ALA A O 1
ATOM 1392 N N . ALA A 1 179 ? -31.137 -9.160 -16.893 1.00 81.31 179 ALA A N 1
ATOM 1393 C CA . ALA A 1 179 ? -31.587 -10.397 -17.523 1.00 81.31 179 ALA A CA 1
ATOM 1394 C C . ALA A 1 179 ? -33.120 -10.545 -17.547 1.00 81.31 179 ALA A C 1
ATOM 1396 O O . ALA A 1 179 ? -33.637 -11.246 -18.413 1.00 81.31 179 ALA A O 1
ATOM 1397 N N . SER A 1 180 ? -33.844 -9.905 -16.620 1.00 81.62 180 SER A N 1
ATOM 1398 C CA . SER A 1 180 ? -35.309 -9.969 -16.546 1.00 81.62 180 SER A CA 1
ATOM 1399 C C . SER A 1 180 ? -36.027 -8.906 -17.383 1.00 81.62 180 SER A C 1
ATOM 1401 O O . SER A 1 180 ? -37.238 -9.009 -17.578 1.00 81.62 180 SER A O 1
ATOM 1403 N N . LEU A 1 181 ? -35.313 -7.899 -17.895 1.00 80.50 181 LEU A N 1
ATOM 1404 C CA . LEU A 1 181 ? -35.885 -6.897 -18.794 1.00 80.50 181 LEU A CA 1
ATOM 1405 C C . LEU A 1 181 ? -36.002 -7.454 -20.227 1.00 80.50 181 LEU A C 1
ATOM 1407 O O . LEU A 1 181 ? -35.029 -8.007 -20.748 1.00 80.50 181 LEU A O 1
ATOM 1411 N N . PRO A 1 182 ? -37.162 -7.304 -20.896 1.00 70.38 182 PRO A N 1
ATOM 1412 C CA . PRO A 1 182 ? -37.318 -7.729 -22.281 1.00 70.38 182 PRO A CA 1
ATOM 1413 C C . PRO A 1 182 ? -36.372 -6.928 -23.181 1.00 70.38 182 PRO A C 1
ATOM 1415 O O . PRO A 1 182 ? -36.255 -5.708 -23.055 1.00 70.38 182 PRO A O 1
ATOM 1418 N N . LYS A 1 183 ? -35.687 -7.614 -24.102 1.00 65.69 183 LYS A N 1
ATOM 1419 C CA . LYS A 1 183 ? -34.853 -6.953 -25.112 1.00 65.69 183 LYS A CA 1
ATOM 1420 C C . LYS A 1 183 ? -35.773 -6.147 -26.028 1.00 65.69 183 LYS A C 1
ATOM 1422 O O . LYS A 1 183 ? -36.548 -6.740 -26.774 1.00 65.69 183 LYS A O 1
ATOM 1427 N N . SER A 1 184 ? -35.705 -4.818 -25.958 1.00 57.22 184 SER A N 1
ATOM 1428 C CA . SER A 1 184 ? -36.359 -3.953 -26.941 1.00 57.22 184 SER A CA 1
ATOM 1429 C C . SER A 1 184 ? -35.787 -4.290 -28.316 1.00 57.22 184 SER A C 1
ATOM 1431 O O . SER A 1 184 ? -34.576 -4.170 -28.517 1.00 57.22 184 SER A O 1
ATOM 1433 N N . SER A 1 185 ? -36.652 -4.805 -29.189 1.00 49.97 185 SER A N 1
ATOM 1434 C CA . SER A 1 185 ? -36.358 -5.069 -30.601 1.00 49.97 185 SER A CA 1
ATOM 1435 C C . SER A 1 185 ? -36.297 -3.765 -31.383 1.00 49.97 185 SER A C 1
ATOM 1437 O O . SER A 1 185 ? -37.044 -2.837 -30.998 1.00 49.97 185 SER A O 1
#

pLDDT: mean 86.81, std 12.1, range [46.31, 98.62]

Sequence (185 aa):
MCVAADGWRKLKTTEPQKLDRPMRASLFVCFFAELQARLRALESKDEDVAKLTDLGWLAKGPPFVWHFLKWDAASQSNIVDTSKPPLTQSEILEHLQILLKNVVSSNSLARFHPTRPMAEDMRGDSLVFLIQVGIQGDAAAGLRSSLKALCYNASLQLVATQLREDRQTRSTLANSVAASLPKSS

Secondary structure (DSSP, 8-state):
-HHHHHHHHHHHHH-GGG--S-HHHHHHHHHHHHHHHHHHHHTT-HHHHHHHHHTTSEE-SSS-EE-BEEEETTTTEEEE-TTS--EEHHHHHHHHHHHHHHTTSTTTEEEEEESS---SS--SS---EEEEE-SSSHHHHHHHHHHHHHTTBGGGGGGT----PPP-PPPHHHHHHHHHS----

Foldseek 3Di:
DVVQLVVLVVCCVPPVVPCLADSQLSVQLVLLVVLLVLLVCVVVPVPVVVVCVVLVQWDDDVFIWGFFWDQDPVVRDTHGDPVDGTDTSVVLNVLSVLQNVLSRDPQFWPDWDWPDDDDPDPDDDDIDIDTDGHPDDPSNVSNVVSLVVCARISSCCSVPDGRHDDDPDPPPVSVVVVVPDDPDD

Radius of gyration: 19.32 Å; chains: 1; bounding box: 59×39×60 Å